Protein AF-A0A936GVD7-F1 (afdb_monomer_lite)

Sequence (291 aa):
MSNGNTQQIIITHEISTLWEMFKKQTSFEPRFLESINEIEEYINDFSQIDDTGEVFRYPLTAGGDKHLQHLNVVNLLSFKERYIELSSKLKTLDYYSSFLITEYEQRTFVGNLSRDVISKIATDLPNIESWKASDGNFTKIKEEIKQKYDLSSTTLSKVINLIKENFEFAPLIGKELIITDISINELKDFFELYEEFLIERHTNDSNNTIESKSTLIKEKVSQNAIYSLAQLYDIGYFRLYPEEYEKGLEMKKNEDVDVLIRYYLLGNGIVKEKILAGLKICRQTKLLESL

Foldseek 3Di:
DDPPDPPDDDDALFLVVVLVVVCVVCVLPCVCVVLNVVLVVLSVVCNVQCRNVCLVVDQADPVRHGGPPVPPDDDPVVVVVSVVVNVVSVVVVVVVVVVVVQQCVLVLAQDSRGVVNLLVLLLLQEAPVCCPPPPCVNVVSLVVSCVVPVDDPVSVVVSVVSQCVALVRVVSNVHHDADPLFDLQLLVQLVVLQVVLVVDCVVHPNVVSLVVSLVSNPVRHPPSRLLQLLLLLVCQVVVHALSCRVVSSVVSVPDDSSCSSCCQSNNDDCSNVSSLSSCVNSVVVVSNVSD

pLDDT: mean 91.11, std 9.79, range [34.25, 98.38]

Secondary structure (DSSP, 8-state):
--------------HHHHHHHHHHHHTT-GGGHHHHHHHHHHHHHHHHHHTTS-TTT-SB-TTSPBTTTT-----HHHHHHHHHHHHHHHHHHHHHHHHHHHHHHTT--BTTB-HHHHHHHHHHSPPGGGGG-TTSHHHHHHHHHHHHTT--HHHHHHHHHHHHH-TTTGGGGT-PPPP-SS-HHHHHHHHHHHHHHHHHTTTS-HHHHHHHHHHHHHHHS-HHHHHHHHHHHHHHHHT--TTHHHHHHHHHTTS-HHHIIIIIISSSTTHHHHHHHHHHHTT-HHHHHT-

Radius of gyration: 27.53 Å; chains: 1; bounding box: 76×60×75 Å

Structure (mmCIF, N/CA/C/O backbone):
data_AF-A0A936GVD7-F1
#
_entry.id   AF-A0A936GVD7-F1
#
loop_
_atom_site.group_PDB
_atom_site.id
_atom_site.type_symbol
_atom_site.label_atom_id
_atom_site.label_alt_id
_atom_site.label_comp_id
_atom_site.label_asym_id
_atom_site.label_entity_id
_atom_site.label_seq_id
_atom_site.pdbx_PDB_ins_code
_atom_site.Cartn_x
_atom_site.Cartn_y
_atom_site.Cartn_z
_atom_site.occupancy
_atom_site.B_iso_or_equiv
_atom_site.auth_seq_id
_atom_site.auth_comp_id
_atom_site.auth_asym_id
_atom_site.auth_atom_id
_atom_site.pdbx_PDB_model_num
ATOM 1 N N . MET A 1 1 ? 4.894 -38.089 -12.543 1.00 35.97 1 MET A N 1
ATOM 2 C CA . MET A 1 1 ? 4.352 -37.108 -13.506 1.00 35.97 1 MET A CA 1
ATOM 3 C C . MET A 1 1 ? 5.351 -35.970 -13.582 1.00 35.97 1 MET A C 1
ATOM 5 O O . MET A 1 1 ? 5.830 -35.541 -12.544 1.00 35.97 1 MET A O 1
ATOM 9 N N . SER A 1 2 ? 5.777 -35.636 -14.795 1.00 34.25 2 SER A N 1
ATOM 10 C CA . SER A 1 2 ? 6.907 -34.753 -15.103 1.00 34.25 2 SER A CA 1
ATOM 11 C C . SER A 1 2 ? 6.694 -33.327 -14.575 1.00 34.25 2 SER A C 1
ATOM 13 O O . SER A 1 2 ? 5.703 -32.694 -14.931 1.00 34.25 2 SER A O 1
ATOM 15 N N . ASN A 1 3 ? 7.630 -32.822 -13.763 1.00 40.22 3 ASN A N 1
ATOM 16 C CA . ASN A 1 3 ? 7.774 -31.394 -13.463 1.00 40.22 3 ASN A CA 1
ATOM 17 C C . ASN A 1 3 ? 8.309 -30.680 -14.716 1.00 40.22 3 ASN A C 1
ATOM 19 O O . ASN A 1 3 ? 9.509 -30.468 -14.865 1.00 40.22 3 ASN A O 1
ATOM 23 N N . GLY A 1 4 ? 7.416 -30.363 -15.651 1.00 41.62 4 GLY A N 1
ATOM 24 C CA . GLY A 1 4 ? 7.739 -29.717 -16.923 1.00 41.62 4 GLY A CA 1
ATOM 25 C C . GLY A 1 4 ? 7.715 -28.193 -16.859 1.00 41.62 4 GLY A C 1
ATOM 26 O O . GLY A 1 4 ? 6.946 -27.587 -17.593 1.00 41.62 4 GLY A O 1
ATOM 27 N N . ASN A 1 5 ? 8.516 -27.569 -15.992 1.00 43.84 5 ASN A N 1
ATOM 28 C CA . ASN A 1 5 ? 8.709 -26.114 -16.050 1.00 43.84 5 ASN A CA 1
ATOM 29 C C . ASN A 1 5 ? 10.106 -25.691 -15.577 1.00 43.84 5 ASN A C 1
ATOM 31 O O . ASN A 1 5 ? 10.271 -24.790 -14.760 1.00 43.84 5 ASN A O 1
ATOM 35 N N . THR A 1 6 ? 11.143 -26.351 -16.090 1.00 46.62 6 THR A N 1
ATOM 36 C CA . THR A 1 6 ? 12.497 -25.798 -16.012 1.00 46.62 6 THR A CA 1
ATOM 37 C C . THR A 1 6 ? 12.603 -24.744 -17.111 1.00 46.62 6 THR A C 1
ATOM 39 O O . THR A 1 6 ? 12.875 -25.081 -18.262 1.00 46.62 6 THR A O 1
ATOM 42 N N . GLN A 1 7 ? 12.316 -23.475 -16.797 1.00 61.00 7 GLN A N 1
ATOM 43 C CA . GLN A 1 7 ? 12.693 -22.384 -17.698 1.00 61.00 7 GLN A CA 1
ATOM 44 C C . GLN A 1 7 ? 14.203 -22.490 -17.929 1.00 61.00 7 GLN A C 1
ATOM 46 O O . GLN A 1 7 ? 14.990 -22.482 -16.982 1.00 61.00 7 GLN A O 1
ATOM 51 N N . GLN A 1 8 ? 14.598 -22.676 -19.185 1.00 67.81 8 GLN A N 1
ATOM 52 C CA . GLN A 1 8 ? 16.000 -22.718 -19.564 1.00 67.81 8 GLN A CA 1
ATOM 53 C C . GLN A 1 8 ? 16.618 -21.360 -19.212 1.00 67.81 8 GLN A C 1
ATOM 55 O O . GLN A 1 8 ? 16.113 -20.325 -19.644 1.00 67.81 8 GLN A O 1
ATOM 60 N N . ILE A 1 9 ? 17.667 -21.356 -18.388 1.00 70.12 9 ILE A N 1
ATOM 61 C CA . ILE A 1 9 ? 18.375 -20.124 -18.035 1.00 70.12 9 ILE A CA 1
ATOM 62 C C . ILE A 1 9 ? 19.096 -19.650 -19.297 1.00 70.12 9 ILE A C 1
ATOM 64 O O . ILE A 1 9 ? 20.035 -20.298 -19.760 1.00 70.12 9 ILE A O 1
ATOM 68 N N . ILE A 1 10 ? 18.625 -18.545 -19.868 1.00 74.88 10 ILE A N 1
ATOM 69 C CA . ILE A 1 10 ? 19.289 -17.869 -20.980 1.00 74.88 10 ILE A CA 1
ATOM 70 C C . ILE A 1 10 ? 20.373 -16.982 -20.367 1.00 74.88 10 ILE A C 1
ATOM 72 O O . ILE A 1 10 ? 20.067 -16.050 -19.629 1.00 74.88 10 ILE A O 1
ATOM 76 N N . ILE A 1 11 ? 21.637 -17.295 -20.648 1.00 78.81 11 ILE A N 1
ATOM 77 C CA . ILE A 1 11 ? 22.777 -16.446 -20.294 1.00 78.81 11 ILE A CA 1
ATOM 78 C C . ILE A 1 11 ? 23.119 -15.651 -21.549 1.00 78.81 11 ILE A C 1
ATOM 80 O O . ILE A 1 11 ? 23.643 -16.213 -22.506 1.00 78.81 11 ILE A O 1
ATOM 84 N N . THR A 1 12 ? 22.776 -14.367 -21.562 1.00 83.25 12 THR A N 1
ATOM 85 C CA . THR A 1 12 ? 23.047 -13.473 -22.690 1.00 83.25 12 THR A CA 1
ATOM 86 C C . THR A 1 12 ? 23.409 -12.077 -22.194 1.00 83.25 12 THR A C 1
ATOM 88 O O . THR A 1 12 ? 22.953 -11.650 -21.132 1.00 83.25 12 THR A O 1
ATOM 91 N N . HIS A 1 13 ? 24.237 -11.389 -22.974 1.00 82.12 13 HIS A N 1
ATOM 92 C CA . HIS A 1 13 ? 24.541 -9.966 -22.820 1.00 82.12 13 HIS A CA 1
ATOM 93 C C . HIS A 1 13 ? 23.867 -9.113 -23.903 1.00 82.12 13 HIS A C 1
ATOM 95 O O . HIS A 1 13 ? 24.035 -7.901 -23.894 1.00 82.12 13 HIS A O 1
ATOM 101 N N . GLU A 1 14 ? 23.109 -9.735 -24.810 1.00 90.75 14 GLU A N 1
ATOM 102 C CA . GLU A 1 14 ? 22.385 -9.049 -25.879 1.00 90.75 14 GLU A CA 1
ATOM 103 C C . GLU A 1 14 ? 21.226 -8.238 -25.299 1.00 90.75 14 GLU A C 1
ATOM 105 O O . GLU A 1 14 ? 20.268 -8.791 -24.745 1.00 90.75 14 GLU A O 1
ATOM 110 N N . ILE A 1 15 ? 21.315 -6.918 -25.428 1.00 91.50 15 ILE A N 1
ATOM 111 C CA . ILE A 1 15 ? 20.323 -5.968 -24.927 1.00 91.50 15 ILE A CA 1
ATOM 112 C C . ILE A 1 15 ? 18.966 -6.227 -25.589 1.00 91.50 15 ILE A C 1
ATOM 114 O O . ILE A 1 15 ? 17.947 -6.224 -24.897 1.00 91.50 15 ILE A O 1
ATOM 118 N N . SER A 1 16 ? 18.942 -6.510 -26.892 1.00 92.88 16 SER A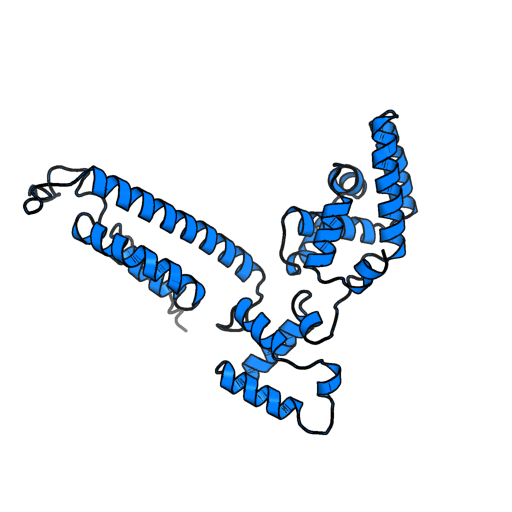 N 1
ATOM 119 C CA . SER A 1 16 ? 17.734 -6.851 -27.647 1.00 92.88 16 SER A CA 1
ATOM 120 C C . SER A 1 16 ? 17.022 -8.076 -27.057 1.00 92.88 16 SER A C 1
ATOM 122 O O . SER A 1 16 ? 15.826 -8.027 -26.754 1.00 92.88 16 SER A O 1
ATOM 124 N N . THR A 1 17 ? 17.768 -9.148 -26.781 1.00 93.50 17 THR A N 1
ATOM 125 C CA . THR A 1 17 ? 17.238 -10.369 -26.165 1.00 93.50 17 THR A CA 1
ATOM 126 C C . THR A 1 17 ? 16.726 -10.105 -24.745 1.00 93.50 17 THR A C 1
ATOM 128 O O . THR A 1 17 ? 15.626 -10.543 -24.396 1.00 93.50 17 THR A O 1
ATOM 131 N N . LEU A 1 18 ? 17.474 -9.354 -23.926 1.00 92.81 18 LEU A N 1
ATOM 132 C CA . LEU A 1 18 ? 17.043 -8.973 -22.575 1.00 92.81 18 LEU A CA 1
ATOM 133 C C . LEU A 1 18 ? 15.756 -8.134 -22.597 1.00 92.81 18 LEU A C 1
ATOM 135 O O . LEU A 1 18 ? 14.874 -8.333 -21.758 1.00 92.81 18 LEU A O 1
ATOM 139 N N . TRP A 1 19 ? 15.616 -7.235 -23.570 1.00 94.81 19 TRP A N 1
ATOM 140 C CA . TRP A 1 19 ? 14.435 -6.392 -23.733 1.00 94.81 19 TRP A CA 1
ATOM 141 C C . TRP A 1 19 ? 13.190 -7.188 -24.137 1.00 94.81 19 TRP A C 1
ATOM 143 O O . TRP A 1 19 ? 12.130 -7.026 -23.531 1.00 94.81 19 TRP A O 1
ATOM 153 N N . GLU A 1 20 ? 13.307 -8.115 -25.091 1.00 94.62 20 GLU A N 1
ATOM 154 C CA . GLU A 1 20 ? 12.198 -9.009 -25.455 1.00 94.62 20 GLU A CA 1
ATOM 155 C C . GLU A 1 20 ? 11.778 -9.911 -24.290 1.00 94.62 20 GLU A C 1
ATOM 157 O O . GLU A 1 20 ? 10.585 -10.128 -24.049 1.00 94.62 20 GLU A O 1
ATOM 162 N N . MET A 1 21 ? 12.750 -10.406 -23.516 1.00 93.69 21 MET A N 1
ATOM 163 C CA . MET A 1 21 ? 12.467 -11.143 -22.287 1.00 93.69 21 MET A CA 1
ATOM 164 C C . MET A 1 21 ? 11.690 -10.277 -21.296 1.00 93.69 21 MET A C 1
ATOM 166 O O . MET A 1 21 ? 10.673 -10.737 -20.776 1.00 93.69 21 MET A O 1
ATOM 170 N N . PHE A 1 22 ? 12.118 -9.033 -21.068 1.00 93.38 22 PHE A N 1
ATOM 171 C CA . PHE A 1 22 ? 11.415 -8.097 -20.196 1.00 93.38 22 PHE A CA 1
ATOM 172 C C . PHE A 1 22 ? 9.962 -7.891 -20.647 1.00 93.38 22 PHE A C 1
ATOM 174 O O . PHE A 1 22 ? 9.054 -8.170 -19.864 1.00 93.38 22 PHE A O 1
ATOM 181 N N . LYS A 1 23 ? 9.726 -7.514 -21.915 1.00 95.12 23 LYS A N 1
ATOM 182 C CA . LYS A 1 23 ? 8.374 -7.310 -22.476 1.00 95.12 23 LYS A CA 1
ATOM 183 C C . LYS A 1 23 ? 7.483 -8.540 -22.310 1.00 95.12 23 LYS A C 1
ATOM 185 O O . LYS A 1 23 ? 6.310 -8.435 -21.954 1.00 95.12 23 LYS A O 1
ATOM 190 N N . LYS A 1 24 ? 8.034 -9.733 -22.543 1.00 94.19 24 LYS A N 1
ATOM 191 C CA . LYS A 1 24 ? 7.295 -10.987 -22.375 1.00 94.19 24 LYS A CA 1
ATOM 192 C C . LYS A 1 24 ? 6.906 -11.224 -20.916 1.00 94.19 24 LYS A C 1
ATOM 194 O O . LYS A 1 24 ? 5.756 -11.576 -20.653 1.00 94.19 24 LYS A O 1
ATOM 199 N N . GLN A 1 25 ? 7.842 -11.046 -19.984 1.00 91.81 25 GLN A N 1
ATOM 200 C CA . GLN A 1 25 ? 7.598 -11.288 -18.559 1.00 91.81 25 GLN A CA 1
ATOM 201 C C . GLN A 1 25 ? 6.643 -10.261 -17.947 1.00 91.81 25 GLN A C 1
ATOM 203 O O . GLN A 1 25 ? 5.918 -10.609 -17.025 1.00 91.81 25 GLN A O 1
ATOM 208 N N . THR A 1 26 ? 6.588 -9.035 -18.470 1.00 93.06 26 THR A N 1
ATOM 209 C CA . THR A 1 26 ? 5.692 -7.974 -17.979 1.00 93.06 26 THR A CA 1
ATOM 210 C C . THR A 1 26 ? 4.362 -7.880 -18.725 1.00 93.06 26 THR A C 1
ATOM 212 O O . THR A 1 26 ? 3.496 -7.108 -18.329 1.00 93.06 26 THR A O 1
ATOM 215 N N . SER A 1 27 ? 4.139 -8.706 -19.753 1.00 91.44 27 SER A N 1
ATOM 216 C CA . SER A 1 27 ? 2.927 -8.676 -20.594 1.00 91.44 27 SER A CA 1
ATOM 217 C C . SER A 1 27 ? 1.598 -8.870 -19.848 1.00 91.44 27 SER A C 1
ATOM 219 O O . SER A 1 27 ? 0.548 -8.483 -20.357 1.00 91.44 27 SER A O 1
ATOM 221 N N . PHE A 1 28 ? 1.624 -9.457 -18.647 1.00 87.75 28 PHE A N 1
ATOM 222 C CA . PHE A 1 28 ? 0.438 -9.612 -17.801 1.00 87.75 28 PHE A CA 1
ATOM 223 C C . PHE A 1 28 ? 0.000 -8.304 -17.125 1.00 87.75 28 PHE A C 1
ATOM 225 O O . PHE A 1 28 ? -1.118 -8.234 -16.622 1.00 87.75 28 PHE A O 1
ATOM 232 N N . GLU A 1 29 ? 0.873 -7.295 -17.085 1.00 91.50 29 GLU A N 1
ATOM 233 C CA . GLU A 1 29 ? 0.677 -6.035 -16.378 1.00 91.50 29 GLU A CA 1
ATOM 234 C C . GLU A 1 29 ? 0.661 -4.869 -17.385 1.00 91.50 29 GLU A C 1
ATOM 236 O O . GLU A 1 29 ? 1.714 -4.355 -17.776 1.00 91.50 29 GLU A O 1
ATOM 241 N N . PRO A 1 30 ? -0.535 -4.423 -17.817 1.00 88.62 30 PRO A N 1
ATOM 242 C CA . PRO A 1 30 ? -0.679 -3.402 -18.853 1.00 88.62 30 PRO A CA 1
ATOM 243 C C . PRO A 1 30 ? -0.024 -2.066 -18.510 1.00 88.62 30 PRO A C 1
ATOM 245 O O . PRO A 1 30 ? 0.299 -1.298 -19.414 1.00 88.62 30 PRO A O 1
ATOM 248 N N . ARG A 1 31 ? 0.186 -1.772 -17.221 1.00 90.50 31 ARG A N 1
ATOM 249 C CA . ARG A 1 31 ? 0.782 -0.504 -16.793 1.00 90.50 31 ARG A CA 1
ATOM 250 C C . ARG A 1 31 ? 2.254 -0.350 -17.209 1.00 90.50 31 ARG A C 1
ATOM 252 O O . ARG A 1 31 ? 2.744 0.770 -17.250 1.00 90.50 31 ARG A O 1
ATOM 259 N N . PHE A 1 32 ? 2.946 -1.429 -17.591 1.00 93.75 32 PHE A N 1
ATOM 260 C CA . PHE A 1 32 ? 4.290 -1.334 -18.178 1.00 93.75 32 PHE A CA 1
ATOM 261 C C . PHE A 1 32 ? 4.306 -0.826 -19.624 1.00 93.75 32 PHE A C 1
ATOM 263 O O . PHE A 1 32 ? 5.358 -0.401 -20.101 1.00 93.75 32 PHE A O 1
ATOM 270 N N . LEU A 1 33 ? 3.173 -0.874 -20.334 1.00 92.81 33 LEU A N 1
ATOM 271 C CA . LEU A 1 33 ? 3.122 -0.634 -21.777 1.00 92.81 33 LEU A CA 1
ATOM 272 C C . LEU A 1 33 ? 3.614 0.766 -22.163 1.00 92.81 33 LEU A C 1
ATOM 274 O O . LEU A 1 33 ? 4.337 0.907 -23.143 1.00 92.81 33 LEU A O 1
ATOM 278 N N . GLU A 1 34 ? 3.250 1.787 -21.388 1.00 92.69 34 GLU A N 1
ATOM 279 C CA . GLU A 1 34 ? 3.680 3.166 -21.639 1.00 92.69 34 GLU A CA 1
ATOM 280 C C . GLU A 1 34 ? 5.207 3.289 -21.562 1.00 92.69 34 GLU A C 1
ATOM 282 O O . GLU A 1 34 ? 5.840 3.721 -22.524 1.00 92.69 34 GLU A O 1
ATOM 287 N N . SER A 1 35 ? 5.818 2.808 -20.475 1.00 94.75 35 SER A N 1
ATOM 288 C CA . SER A 1 35 ? 7.275 2.835 -20.317 1.00 94.75 35 SER A CA 1
ATOM 289 C C . SER A 1 35 ? 7.997 1.988 -21.364 1.00 94.75 35 SER A C 1
ATOM 291 O O . SER A 1 35 ? 9.048 2.394 -21.852 1.00 94.75 35 SER A O 1
ATOM 293 N N . ILE A 1 36 ? 7.441 0.829 -21.731 1.00 95.81 36 ILE A N 1
ATOM 294 C CA . ILE A 1 36 ? 7.988 -0.013 -22.801 1.00 95.81 36 ILE A CA 1
ATOM 295 C C . ILE A 1 36 ? 8.018 0.767 -24.117 1.00 95.81 36 ILE A C 1
ATOM 297 O O . ILE A 1 36 ? 9.078 0.865 -24.730 1.00 95.81 36 ILE A O 1
ATOM 301 N N . ASN A 1 37 ? 6.898 1.372 -24.513 1.00 95.00 37 ASN A N 1
ATOM 302 C CA . ASN A 1 37 ? 6.802 2.123 -25.765 1.00 95.00 37 ASN A CA 1
ATOM 303 C C . ASN A 1 37 ? 7.772 3.314 -25.801 1.00 95.00 37 ASN A C 1
ATOM 305 O O . ASN A 1 37 ? 8.358 3.599 -26.842 1.00 95.00 37 ASN A O 1
ATOM 309 N N . GLU A 1 38 ? 7.971 3.998 -24.672 1.00 94.94 38 GLU A N 1
ATOM 310 C CA . GLU A 1 38 ? 8.916 5.116 -24.586 1.00 94.94 38 GLU A CA 1
ATOM 311 C C . GLU A 1 38 ? 10.390 4.700 -24.668 1.00 94.94 38 GLU A C 1
ATOM 313 O O . GLU A 1 38 ? 11.228 5.501 -25.075 1.00 94.94 38 GLU A O 1
ATOM 318 N N . ILE A 1 39 ? 10.732 3.488 -24.228 1.00 96.50 39 ILE A N 1
ATOM 319 C CA . ILE A 1 39 ? 12.118 3.003 -24.151 1.00 96.50 39 ILE A CA 1
ATOM 320 C C . ILE A 1 39 ? 12.510 2.228 -25.414 1.00 96.50 39 ILE A C 1
ATOM 322 O O . ILE A 1 39 ? 13.682 2.213 -25.793 1.00 96.50 39 ILE A O 1
ATOM 326 N N . GLU A 1 40 ? 11.540 1.611 -26.088 1.00 95.81 40 GLU A N 1
ATOM 327 C CA . GLU A 1 40 ? 11.767 0.670 -27.184 1.00 95.81 40 GLU A CA 1
ATOM 328 C C . GLU A 1 40 ? 12.592 1.258 -28.336 1.00 95.81 40 GLU A C 1
ATOM 330 O O . GLU A 1 40 ? 13.512 0.598 -28.818 1.00 95.81 40 GLU A O 1
ATOM 335 N N . GLU A 1 41 ? 12.343 2.508 -28.737 1.00 95.00 41 GLU A N 1
ATOM 336 C CA . GLU A 1 41 ? 13.138 3.161 -29.788 1.00 95.00 41 GLU A CA 1
ATOM 337 C C . GLU A 1 41 ? 14.626 3.232 -29.417 1.00 95.00 41 GLU A C 1
ATOM 339 O O . GLU A 1 41 ? 15.485 2.922 -30.239 1.00 95.00 41 GLU A O 1
ATOM 344 N N . TYR A 1 42 ? 14.943 3.598 -28.174 1.00 93.69 42 TYR A N 1
ATOM 345 C CA . TYR A 1 42 ? 16.322 3.743 -27.708 1.00 93.69 42 TYR A CA 1
ATOM 346 C C . TYR A 1 42 ? 17.045 2.401 -27.656 1.00 93.69 42 TYR A C 1
ATOM 348 O O . TYR A 1 42 ? 18.212 2.316 -28.030 1.00 93.69 42 TYR A O 1
ATOM 356 N N . ILE A 1 43 ? 16.354 1.355 -27.198 1.00 93.88 43 ILE A N 1
ATOM 357 C CA . ILE A 1 43 ? 16.908 0.002 -27.151 1.00 93.88 43 ILE A CA 1
ATOM 358 C C . ILE A 1 43 ? 17.180 -0.514 -28.564 1.00 93.88 43 ILE A C 1
ATOM 360 O O . ILE A 1 43 ? 18.255 -1.056 -28.825 1.00 93.88 43 ILE A O 1
ATOM 364 N N . ASN A 1 44 ? 16.245 -0.304 -29.490 1.00 92.62 44 ASN A N 1
ATOM 365 C CA . ASN A 1 44 ? 16.406 -0.709 -30.883 1.00 92.62 44 ASN A CA 1
ATOM 366 C C . ASN A 1 44 ? 17.544 0.055 -31.577 1.00 92.62 44 ASN A C 1
ATOM 368 O O . ASN A 1 44 ? 18.315 -0.543 -32.319 1.00 92.62 44 ASN A O 1
ATOM 372 N N . ASP A 1 45 ? 17.675 1.356 -31.321 1.00 89.25 45 ASP A N 1
ATOM 373 C CA . ASP A 1 45 ? 18.758 2.192 -31.854 1.00 89.25 45 ASP A CA 1
ATOM 374 C C . ASP A 1 45 ? 20.129 1.748 -31.308 1.00 89.25 45 ASP A C 1
ATOM 376 O O . ASP A 1 45 ? 21.081 1.550 -32.061 1.00 89.25 45 ASP A O 1
ATOM 380 N N . PHE A 1 46 ? 20.225 1.495 -29.998 1.00 87.19 46 PHE A N 1
ATOM 381 C CA . PHE A 1 46 ? 21.478 1.078 -29.365 1.00 87.19 46 PHE A CA 1
ATOM 382 C C . PHE A 1 46 ? 21.905 -0.341 -29.774 1.00 87.19 46 PHE A C 1
ATOM 384 O O . PHE A 1 46 ? 23.068 -0.556 -30.118 1.00 87.19 46 PHE A O 1
ATOM 391 N N . SER A 1 47 ? 20.973 -1.300 -29.791 1.00 89.94 47 SER A N 1
ATOM 392 C CA . SER A 1 47 ? 21.252 -2.703 -30.146 1.00 89.94 47 SER A CA 1
ATOM 393 C C . SER A 1 47 ? 21.700 -2.888 -31.597 1.00 89.94 47 SER A C 1
ATOM 395 O O . SER A 1 47 ? 22.476 -3.793 -31.890 1.00 89.94 47 SER A O 1
ATOM 397 N N . GLN A 1 48 ? 21.304 -1.998 -32.513 1.00 87.50 48 GLN A N 1
ATOM 398 C CA . GLN A 1 48 ? 21.815 -2.012 -33.890 1.00 87.50 48 GLN A CA 1
ATOM 399 C C . GLN A 1 48 ? 23.318 -1.724 -33.982 1.00 87.50 48 GLN A C 1
ATOM 401 O O . GLN A 1 48 ? 23.958 -2.124 -34.956 1.00 87.50 48 GLN A O 1
ATOM 406 N N . ILE A 1 49 ? 23.878 -1.014 -32.999 1.00 84.50 49 ILE A N 1
ATOM 407 C CA . ILE A 1 49 ? 25.281 -0.594 -32.995 1.00 84.50 49 ILE A CA 1
ATOM 408 C C . ILE A 1 49 ? 26.110 -1.468 -32.053 1.00 84.50 49 ILE A C 1
ATOM 410 O O . ILE A 1 49 ? 27.201 -1.893 -32.432 1.00 84.50 49 ILE A O 1
ATOM 414 N N . ASP A 1 50 ? 25.615 -1.714 -30.840 1.00 85.62 50 ASP A N 1
ATOM 415 C CA . ASP A 1 50 ? 26.345 -2.410 -29.780 1.00 85.62 50 ASP A CA 1
ATOM 416 C C . ASP A 1 50 ? 25.410 -3.241 -28.889 1.00 85.62 50 ASP A C 1
ATOM 418 O O . ASP A 1 50 ? 25.199 -2.932 -27.716 1.00 85.62 50 ASP A O 1
ATOM 422 N N . ASP A 1 51 ? 24.835 -4.308 -29.446 1.00 87.94 51 ASP A N 1
ATOM 423 C CA . ASP A 1 51 ? 23.895 -5.156 -28.703 1.00 87.94 51 ASP A CA 1
ATOM 424 C C . ASP A 1 51 ? 24.521 -5.845 -27.483 1.00 87.94 51 ASP A C 1
ATOM 426 O O . ASP A 1 51 ? 23.828 -6.119 -26.512 1.00 87.94 51 ASP A O 1
ATOM 430 N N . THR A 1 52 ? 25.829 -6.116 -27.504 1.00 86.94 52 THR A N 1
ATOM 431 C CA . THR A 1 52 ? 26.536 -6.806 -26.412 1.00 86.94 52 THR A CA 1
ATOM 432 C C . THR A 1 52 ? 27.218 -5.854 -25.425 1.00 86.94 52 THR A C 1
ATOM 434 O O . THR A 1 52 ? 27.700 -6.296 -24.381 1.00 86.94 52 THR A O 1
ATOM 437 N N . GLY A 1 53 ? 27.281 -4.553 -25.734 1.00 81.75 53 GLY A N 1
ATOM 438 C CA . GLY A 1 53 ? 28.038 -3.559 -24.966 1.00 81.75 53 GLY A CA 1
ATOM 439 C C . GLY A 1 53 ? 29.565 -3.680 -25.106 1.00 81.75 53 GLY A C 1
ATOM 440 O O . GLY A 1 53 ? 30.309 -3.168 -24.262 1.00 81.75 53 GLY A O 1
ATOM 441 N N . GLU A 1 54 ? 30.050 -4.391 -26.126 1.00 81.81 54 GLU A N 1
ATOM 442 C CA . GLU A 1 54 ? 31.474 -4.640 -26.372 1.00 81.81 54 GLU A CA 1
ATOM 443 C C . GLU A 1 54 ? 32.048 -3.811 -27.532 1.00 81.81 54 GLU A C 1
ATOM 445 O O . GLU A 1 54 ? 33.254 -3.539 -27.544 1.00 81.81 54 GLU A O 1
ATOM 450 N N . VAL A 1 55 ? 31.210 -3.369 -28.477 1.00 82.44 55 VAL A N 1
ATOM 451 C CA . VAL A 1 55 ? 31.623 -2.729 -29.741 1.00 82.44 55 VAL A CA 1
ATOM 452 C C . VAL A 1 55 ? 32.375 -1.422 -29.499 1.00 82.44 55 VAL A C 1
ATOM 454 O O . VAL A 1 55 ? 33.345 -1.133 -30.199 1.00 82.44 55 VAL A O 1
ATOM 457 N N . PHE A 1 56 ? 31.984 -0.636 -28.492 1.00 78.06 56 PHE A N 1
ATOM 458 C CA . PHE A 1 56 ? 32.705 0.594 -28.137 1.00 78.06 56 PHE A CA 1
ATOM 459 C C . PHE A 1 56 ? 33.900 0.373 -27.199 1.00 78.06 56 PHE A C 1
ATOM 461 O O . PHE A 1 56 ? 34.717 1.280 -27.020 1.00 78.06 56 PHE A O 1
ATOM 468 N N . ARG A 1 57 ? 34.022 -0.808 -26.580 1.00 80.94 57 ARG A N 1
ATOM 469 C CA . ARG A 1 57 ? 35.087 -1.109 -25.611 1.00 80.94 57 ARG A CA 1
ATOM 470 C C . ARG A 1 57 ? 36.350 -1.637 -26.285 1.00 80.94 57 ARG A C 1
ATOM 472 O O . ARG A 1 57 ? 37.450 -1.340 -25.815 1.00 80.94 57 ARG A O 1
ATOM 479 N N . TYR A 1 58 ? 36.206 -2.400 -27.366 1.00 83.12 58 TYR A N 1
ATOM 480 C CA . TYR A 1 58 ? 37.324 -3.032 -28.060 1.00 83.12 58 TYR A CA 1
ATOM 481 C C . TYR A 1 58 ? 37.430 -2.547 -29.511 1.00 83.12 58 TYR A C 1
ATOM 483 O O . TYR A 1 58 ? 36.420 -2.366 -30.180 1.00 83.12 58 TYR A O 1
ATOM 491 N N . PRO A 1 59 ? 38.648 -2.331 -30.043 1.00 79.19 59 PRO A N 1
ATOM 492 C CA . PRO A 1 59 ? 38.819 -1.876 -31.424 1.00 79.19 59 PRO A CA 1
ATOM 493 C C . PRO A 1 59 ? 38.566 -2.983 -32.459 1.00 79.19 59 PRO A C 1
ATOM 495 O O . PRO A 1 59 ? 38.277 -2.686 -33.621 1.00 79.19 59 PRO A O 1
ATOM 498 N N . LEU A 1 60 ? 38.704 -4.248 -32.051 1.00 83.62 60 LEU A N 1
ATOM 499 C CA . LEU A 1 60 ? 38.555 -5.435 -32.886 1.00 83.62 60 LEU A CA 1
ATOM 500 C C . LEU A 1 60 ? 37.594 -6.423 -32.218 1.00 83.62 60 LEU A C 1
ATOM 502 O O . LEU A 1 60 ? 37.606 -6.557 -30.995 1.00 83.62 60 LEU A O 1
ATOM 506 N N . THR A 1 61 ? 36.840 -7.146 -33.039 1.00 81.44 61 THR A N 1
ATOM 507 C CA . THR A 1 61 ? 36.037 -8.303 -32.636 1.00 81.44 61 THR A CA 1
ATOM 508 C C . THR A 1 61 ? 36.941 -9.450 -32.175 1.00 81.44 61 THR A C 1
ATOM 510 O O . THR A 1 61 ? 38.140 -9.475 -32.470 1.00 81.44 61 THR A O 1
ATOM 513 N N . ALA A 1 62 ? 36.363 -10.475 -31.539 1.00 77.94 62 ALA A N 1
ATOM 514 C CA . ALA A 1 62 ? 37.079 -11.714 -31.216 1.00 77.94 62 ALA A CA 1
ATOM 515 C C . ALA A 1 62 ? 37.697 -12.407 -32.454 1.00 77.94 62 ALA A C 1
ATOM 517 O O . ALA A 1 62 ? 38.690 -13.120 -32.328 1.00 77.94 62 ALA A O 1
ATOM 518 N N . GLY A 1 63 ? 37.133 -12.177 -33.648 1.00 80.19 63 GLY A N 1
ATOM 519 C CA . GLY A 1 63 ? 37.648 -12.671 -34.929 1.00 80.19 63 GLY A CA 1
ATOM 520 C C . GLY A 1 63 ? 38.753 -11.811 -35.555 1.00 80.19 63 GLY A C 1
ATOM 521 O O . GLY A 1 63 ? 39.326 -12.210 -36.564 1.00 80.19 63 GLY A O 1
ATOM 522 N N . GLY A 1 64 ? 39.077 -10.653 -34.967 1.00 81.81 64 GLY A N 1
ATOM 523 C CA . GLY A 1 64 ? 40.111 -9.734 -35.455 1.00 81.81 64 GLY A CA 1
ATOM 524 C C . GLY A 1 64 ? 39.621 -8.661 -36.433 1.00 81.81 64 GLY A C 1
ATOM 525 O O . GLY A 1 64 ? 40.412 -7.808 -36.836 1.00 81.81 64 GLY A O 1
ATOM 526 N N . ASP A 1 65 ? 38.334 -8.652 -36.785 1.00 83.50 65 ASP A N 1
ATOM 527 C CA . ASP A 1 65 ? 37.739 -7.611 -37.627 1.00 83.50 65 ASP A CA 1
ATOM 528 C C . ASP A 1 65 ? 37.538 -6.312 -36.848 1.00 83.50 65 ASP A C 1
ATOM 530 O O . ASP A 1 65 ? 37.138 -6.341 -35.686 1.00 83.50 65 ASP A O 1
ATOM 534 N N . LYS A 1 66 ? 37.759 -5.157 -37.486 1.00 82.44 66 LYS A N 1
ATOM 535 C CA . LYS A 1 66 ? 37.475 -3.853 -36.864 1.00 82.44 66 LYS A CA 1
ATOM 536 C C . LYS A 1 66 ? 35.986 -3.702 -36.569 1.00 82.44 66 LYS A C 1
ATOM 538 O O . LYS A 1 66 ? 35.165 -4.017 -37.427 1.00 82.44 66 LYS A O 1
ATOM 543 N N . HIS A 1 67 ? 35.662 -3.147 -35.407 1.00 82.06 67 HIS A N 1
ATOM 544 C CA . HIS A 1 67 ? 34.310 -2.684 -35.096 1.00 82.06 67 HIS A CA 1
ATOM 545 C C . HIS A 1 67 ? 33.952 -1.406 -35.885 1.00 82.06 67 HIS A C 1
ATOM 547 O O . HIS A 1 67 ? 34.838 -0.696 -36.365 1.00 82.06 67 HIS A O 1
ATOM 553 N N . LEU A 1 68 ? 32.648 -1.119 -36.027 1.00 81.56 68 LEU A N 1
ATOM 554 C CA . LEU A 1 68 ? 32.100 0.129 -36.596 1.00 81.56 68 LEU A CA 1
ATOM 555 C C . LEU A 1 68 ? 32.557 0.478 -38.030 1.00 81.56 68 LEU A C 1
ATOM 557 O O . LEU A 1 68 ? 32.558 1.646 -38.410 1.00 81.56 68 LEU A O 1
ATOM 561 N N . GLN A 1 69 ? 32.899 -0.508 -38.870 1.00 79.81 69 GLN A N 1
ATOM 562 C CA . GLN A 1 69 ? 33.417 -0.262 -40.234 1.00 79.81 69 GLN A CA 1
ATOM 563 C C . GLN A 1 69 ? 32.473 0.556 -41.132 1.00 79.81 69 GLN A C 1
ATOM 565 O O . GLN A 1 69 ? 32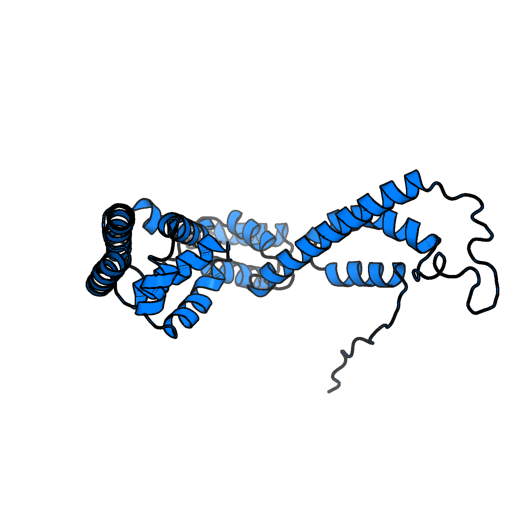.922 1.189 -42.085 1.00 79.81 69 GLN A O 1
ATOM 570 N N . HIS A 1 70 ? 31.173 0.537 -40.835 1.00 78.56 70 HIS A N 1
ATOM 571 C CA . HIS A 1 70 ? 30.140 1.250 -41.586 1.00 78.56 70 HIS A CA 1
ATOM 572 C C . HIS A 1 70 ? 29.669 2.541 -40.898 1.00 78.56 70 HIS A C 1
ATOM 574 O O . HIS A 1 70 ? 28.858 3.273 -41.465 1.00 78.56 70 HIS A O 1
ATOM 580 N N . LEU A 1 71 ? 30.183 2.845 -39.701 1.00 76.69 71 LEU A N 1
ATOM 581 C CA . LEU A 1 71 ? 29.766 3.978 -38.879 1.00 76.69 71 LEU A CA 1
ATOM 582 C C . LEU A 1 71 ? 30.910 5.001 -38.807 1.00 76.69 71 LEU A C 1
ATOM 584 O O . LEU A 1 71 ? 31.750 4.986 -37.913 1.00 76.69 71 LEU A O 1
ATOM 588 N N . ASN A 1 72 ? 30.965 5.877 -39.812 1.00 72.31 72 ASN A N 1
ATOM 589 C CA . ASN A 1 72 ? 32.119 6.758 -40.039 1.00 72.31 72 ASN A CA 1
ATOM 590 C C . ASN A 1 72 ? 32.197 7.960 -39.082 1.00 72.31 72 ASN A C 1
ATOM 592 O O . ASN A 1 72 ? 33.270 8.536 -38.912 1.00 72.31 72 ASN A O 1
ATOM 596 N N . VAL A 1 73 ? 31.070 8.382 -38.500 1.00 80.56 73 VAL A N 1
ATOM 597 C CA . VAL A 1 73 ? 30.980 9.556 -37.620 1.00 80.56 73 VAL A CA 1
ATOM 598 C C . VAL A 1 73 ? 29.949 9.288 -36.529 1.00 80.56 73 VAL A C 1
ATOM 600 O O . VAL A 1 73 ? 28.829 8.882 -36.826 1.00 80.56 73 VAL A O 1
ATOM 603 N N . VAL A 1 74 ? 30.309 9.577 -35.278 1.00 78.81 74 VAL A N 1
ATOM 604 C CA . VAL A 1 74 ? 29.387 9.584 -34.135 1.00 78.81 74 VAL A CA 1
ATOM 605 C C . VAL A 1 74 ? 29.251 11.016 -33.635 1.00 78.81 74 VAL A C 1
ATOM 607 O O . VAL A 1 74 ? 30.244 11.655 -33.283 1.00 78.81 74 VAL A O 1
ATOM 610 N N . ASN A 1 75 ? 28.022 11.530 -33.575 1.00 87.31 75 ASN A N 1
ATOM 611 C CA . ASN A 1 75 ? 27.761 12.803 -32.913 1.00 87.31 75 ASN A CA 1
ATOM 612 C C . ASN A 1 75 ? 27.718 12.585 -31.394 1.00 87.31 75 ASN A C 1
ATOM 614 O O . ASN A 1 75 ? 26.716 12.125 -30.850 1.00 87.31 75 ASN A O 1
ATOM 618 N N . LEU A 1 76 ? 28.809 12.938 -30.713 1.00 87.25 76 LEU A N 1
ATOM 619 C CA . LEU A 1 76 ? 28.942 12.754 -29.266 1.00 87.25 76 LEU A CA 1
ATOM 620 C C . LEU A 1 76 ? 27.922 13.561 -28.450 1.00 87.25 76 LEU A C 1
ATOM 622 O O . LEU A 1 76 ? 27.550 13.122 -27.364 1.00 87.25 76 LEU A O 1
ATOM 626 N N . LEU A 1 77 ? 27.464 14.715 -28.951 1.00 92.00 77 LEU A N 1
ATOM 627 C CA . LEU A 1 77 ? 26.437 15.504 -28.269 1.00 92.00 77 LEU A CA 1
ATOM 628 C C . LEU A 1 77 ? 25.089 14.781 -28.326 1.00 92.00 77 LEU A C 1
ATOM 630 O O . LEU A 1 77 ? 24.502 14.524 -27.279 1.00 92.00 77 LEU A O 1
ATOM 634 N N . SER A 1 78 ? 24.660 14.367 -29.522 1.00 89.25 78 SER A N 1
ATOM 635 C CA . SER A 1 78 ? 23.410 13.616 -29.698 1.00 89.25 78 SER A CA 1
ATOM 636 C C . SER A 1 78 ? 23.430 12.282 -28.951 1.00 89.25 78 SER A C 1
ATOM 638 O O . SER A 1 78 ? 22.442 11.922 -28.316 1.00 89.25 78 SER A O 1
ATOM 640 N N . PHE A 1 79 ? 24.564 11.572 -28.971 1.00 86.94 79 PHE A N 1
ATOM 641 C CA . PHE A 1 79 ? 24.737 10.343 -28.197 1.00 86.94 79 PHE A CA 1
ATOM 642 C C . PHE A 1 79 ? 24.565 10.601 -26.698 1.00 86.94 79 PHE A C 1
ATOM 644 O O . PHE A 1 79 ? 23.791 9.913 -26.039 1.00 86.94 79 PHE A O 1
ATOM 651 N N . LYS A 1 80 ? 25.249 11.619 -26.158 1.00 90.81 80 LYS A N 1
ATOM 652 C CA . LYS A 1 80 ? 25.147 11.981 -24.740 1.00 90.81 80 LYS A CA 1
ATOM 653 C C . LYS A 1 80 ? 23.707 12.313 -24.347 1.00 90.81 80 LYS A C 1
ATOM 655 O O . LYS A 1 80 ? 23.250 11.844 -23.310 1.00 90.81 80 LYS A O 1
ATOM 660 N N . GLU A 1 81 ? 23.016 13.127 -25.139 1.00 93.69 81 GLU A N 1
ATOM 661 C CA . GLU A 1 81 ? 21.636 13.539 -24.863 1.00 93.69 81 GLU A CA 1
ATOM 662 C C . GLU A 1 81 ? 20.686 12.335 -24.845 1.00 93.69 81 GLU A C 1
ATOM 664 O O . GLU A 1 81 ? 20.008 12.120 -23.839 1.00 93.69 81 GLU A O 1
ATOM 669 N N . ARG A 1 82 ? 20.718 11.487 -25.886 1.00 92.06 82 ARG A N 1
ATOM 670 C CA . ARG A 1 82 ? 19.890 10.268 -25.951 1.00 92.06 82 ARG A CA 1
ATOM 671 C C . ARG A 1 82 ? 20.229 9.274 -24.840 1.00 92.06 82 ARG A C 1
ATOM 673 O O . ARG A 1 82 ? 19.327 8.682 -24.257 1.00 92.06 82 ARG A O 1
ATOM 680 N N . TYR A 1 83 ? 21.507 9.115 -24.498 1.00 89.94 83 TYR A N 1
ATOM 681 C CA . TYR A 1 83 ? 21.933 8.224 -23.417 1.00 89.94 83 TYR A CA 1
ATOM 682 C C . TYR A 1 83 ? 21.429 8.686 -22.043 1.00 89.94 83 TYR A C 1
ATOM 684 O O . TYR A 1 83 ? 20.981 7.866 -21.238 1.00 89.94 83 TYR A O 1
ATOM 692 N N . ILE A 1 84 ? 21.487 9.993 -21.757 1.00 94.62 84 ILE A N 1
ATOM 693 C CA . ILE A 1 84 ? 20.947 10.561 -20.512 1.00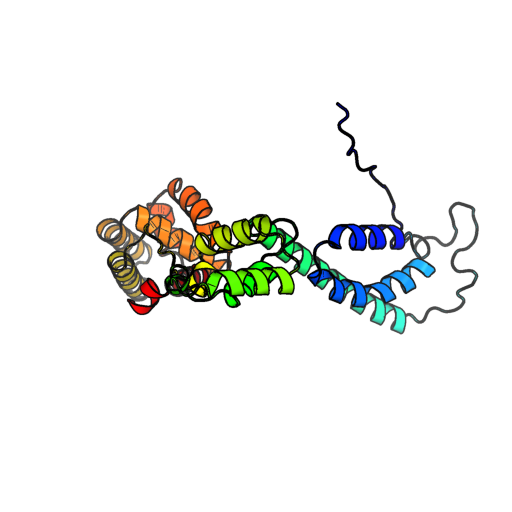 94.62 84 ILE A CA 1
ATOM 694 C C . ILE A 1 84 ? 19.436 10.332 -20.440 1.00 94.62 84 ILE A C 1
ATOM 696 O O . ILE A 1 84 ? 18.928 9.947 -19.385 1.00 94.62 84 ILE A O 1
ATOM 700 N N . GLU A 1 85 ? 18.728 10.531 -21.551 1.00 96.00 85 GLU A N 1
ATOM 701 C CA . GLU A 1 85 ? 17.288 10.303 -21.616 1.00 96.00 85 GLU A CA 1
ATOM 702 C C . GLU A 1 85 ? 16.928 8.832 -21.376 1.00 96.00 85 GLU A C 1
ATOM 704 O O . GLU A 1 85 ? 16.138 8.542 -20.475 1.00 96.00 85 GLU A O 1
ATOM 709 N N . LEU A 1 86 ? 17.573 7.901 -22.089 1.00 94.88 86 LEU A N 1
ATOM 710 C CA . LEU A 1 86 ? 17.404 6.462 -21.878 1.00 94.88 86 LEU A CA 1
ATOM 711 C C . LEU A 1 86 ? 17.681 6.075 -20.419 1.00 94.88 86 LEU A C 1
ATOM 713 O O . LEU A 1 86 ? 16.875 5.388 -19.795 1.00 94.88 86 LEU A O 1
ATOM 717 N N . SER A 1 87 ? 18.789 6.555 -19.849 1.00 94.81 87 SER A N 1
ATOM 718 C CA . SER A 1 87 ? 19.159 6.272 -18.455 1.00 94.81 87 SER A CA 1
ATOM 719 C C . SER A 1 87 ? 18.088 6.755 -17.470 1.00 94.81 87 SER A C 1
ATOM 721 O O . SER A 1 87 ? 17.771 6.065 -16.503 1.00 94.81 87 SER A O 1
ATOM 723 N N . SER A 1 88 ? 17.506 7.933 -17.715 1.00 96.56 88 SER A N 1
ATOM 724 C CA . SER A 1 88 ? 16.416 8.484 -16.903 1.00 96.56 88 SER A CA 1
ATOM 725 C C . SER A 1 88 ? 15.132 7.650 -17.012 1.00 96.56 88 SER A C 1
ATOM 727 O O . SER A 1 88 ? 14.495 7.347 -15.997 1.00 96.56 88 SER A O 1
ATOM 729 N N . LYS A 1 89 ? 14.776 7.220 -18.231 1.00 96.31 89 LYS A N 1
ATOM 730 C CA . LYS A 1 89 ? 13.604 6.369 -18.484 1.00 96.31 89 LYS A CA 1
ATOM 731 C C . LYS A 1 89 ? 13.757 4.987 -17.842 1.00 96.31 89 LYS A C 1
ATOM 733 O O . LYS A 1 89 ? 12.855 4.550 -17.135 1.00 96.31 89 LYS A O 1
ATOM 738 N N . LEU A 1 90 ? 14.919 4.345 -17.981 1.00 95.44 90 LEU A N 1
ATOM 739 C CA . LEU A 1 90 ? 15.217 3.058 -17.335 1.00 95.44 90 LEU A CA 1
ATOM 740 C C . LEU A 1 90 ? 15.194 3.157 -15.808 1.00 95.44 90 LEU A C 1
ATOM 742 O O . LEU A 1 90 ? 14.657 2.279 -15.142 1.00 95.44 90 LEU A O 1
ATOM 746 N N . LYS A 1 91 ? 15.719 4.247 -15.238 1.00 96.06 91 LYS A N 1
ATOM 747 C CA . LYS A 1 91 ? 15.654 4.481 -13.790 1.00 96.06 91 LYS A CA 1
ATOM 748 C C . LYS A 1 91 ? 14.212 4.641 -13.303 1.00 96.06 91 LYS A C 1
ATOM 750 O O . LYS A 1 91 ? 13.851 4.128 -12.250 1.00 96.06 91 LYS A O 1
ATOM 755 N N . THR A 1 92 ? 13.381 5.337 -14.076 1.00 95.06 92 THR A N 1
ATOM 756 C CA . THR A 1 92 ? 11.944 5.453 -13.794 1.00 95.06 92 THR A CA 1
ATOM 757 C C . THR A 1 92 ? 11.258 4.086 -13.858 1.00 95.06 92 THR A C 1
ATOM 759 O O . THR A 1 92 ? 10.505 3.747 -12.947 1.00 95.06 92 THR A O 1
ATOM 762 N N . LEU A 1 93 ? 11.567 3.277 -14.876 1.00 95.69 93 LEU A N 1
ATOM 763 C CA . LEU A 1 93 ? 11.059 1.912 -15.020 1.00 95.69 93 LEU A CA 1
ATOM 764 C C . LEU A 1 93 ? 11.460 1.011 -13.841 1.00 95.69 93 LEU A C 1
ATOM 766 O O . LEU A 1 93 ? 10.638 0.229 -13.370 1.00 95.69 93 LEU A O 1
ATOM 770 N N . ASP A 1 94 ? 12.689 1.129 -13.339 1.00 95.00 94 ASP A N 1
ATOM 771 C CA . ASP A 1 94 ? 13.185 0.371 -12.182 1.00 95.00 94 ASP A CA 1
ATOM 772 C C . ASP A 1 94 ? 12.437 0.733 -10.886 1.00 95.00 94 ASP A C 1
ATOM 774 O O . ASP A 1 94 ? 11.929 -0.144 -10.179 1.00 95.00 94 ASP A O 1
ATOM 778 N N . TYR A 1 95 ? 12.258 2.033 -10.616 1.00 94.00 95 TYR A N 1
ATOM 779 C CA . TYR A 1 95 ? 11.436 2.485 -9.489 1.00 94.00 95 TYR A CA 1
ATOM 780 C C . TYR A 1 95 ? 9.990 2.010 -9.607 1.00 94.00 95 TYR A C 1
ATOM 782 O O . TYR A 1 95 ? 9.400 1.563 -8.622 1.00 94.00 95 TYR A O 1
ATOM 790 N N . TYR A 1 96 ? 9.426 2.084 -10.810 1.00 93.25 96 TYR A N 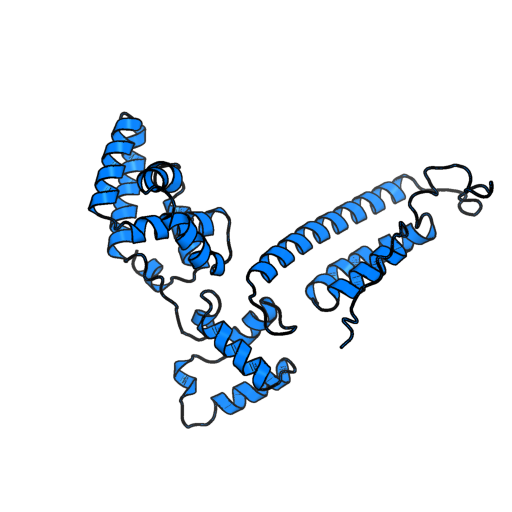1
ATOM 791 C CA . TYR A 1 96 ? 8.069 1.635 -11.067 1.00 93.25 96 TYR A CA 1
ATOM 792 C C . TYR A 1 96 ? 7.916 0.121 -10.875 1.00 93.25 96 TYR A C 1
ATOM 794 O O . TYR A 1 96 ? 6.972 -0.333 -10.231 1.00 93.25 96 TYR A O 1
ATOM 802 N N . SER A 1 97 ? 8.891 -0.657 -11.346 1.00 94.56 97 SER A N 1
ATOM 803 C CA . SER A 1 97 ? 8.944 -2.107 -11.145 1.00 94.56 97 SER A CA 1
ATOM 804 C C . SER A 1 97 ? 9.009 -2.452 -9.660 1.00 94.56 97 SER A C 1
ATOM 806 O O . SER A 1 97 ? 8.258 -3.305 -9.199 1.00 94.56 97 SER A O 1
ATOM 808 N N . SER A 1 98 ? 9.845 -1.745 -8.895 1.00 94.25 98 SER A N 1
ATOM 809 C CA . SER A 1 98 ? 9.952 -1.917 -7.442 1.00 94.25 98 SER A CA 1
ATOM 810 C C . SER A 1 98 ? 8.630 -1.614 -6.732 1.00 94.25 98 SER A C 1
ATOM 812 O O . SER A 1 98 ? 8.196 -2.386 -5.881 1.00 94.25 98 SER A O 1
ATOM 814 N N . PHE A 1 99 ? 7.948 -0.532 -7.123 1.00 93.81 99 PHE A N 1
ATOM 815 C CA . PHE A 1 99 ? 6.621 -0.196 -6.605 1.00 93.81 99 PHE A CA 1
ATOM 816 C C . PHE A 1 99 ? 5.595 -1.303 -6.889 1.00 93.81 99 PHE A C 1
ATOM 818 O O . PHE A 1 99 ? 4.855 -1.701 -5.988 1.00 93.81 99 PHE A O 1
ATOM 825 N N . LEU A 1 100 ? 5.568 -1.828 -8.118 1.00 94.19 100 LEU A N 1
ATOM 826 C CA . LEU A 1 100 ? 4.670 -2.920 -8.487 1.00 94.19 100 LEU A CA 1
ATOM 827 C C . LEU A 1 100 ? 4.996 -4.206 -7.727 1.00 94.19 100 LEU A C 1
ATOM 829 O O . LEU A 1 100 ? 4.076 -4.876 -7.272 1.00 94.19 100 LEU A O 1
ATOM 833 N N . ILE A 1 101 ? 6.274 -4.534 -7.524 1.00 94.31 101 ILE A N 1
ATOM 834 C CA . ILE A 1 101 ? 6.670 -5.675 -6.688 1.00 94.31 101 ILE A CA 1
ATOM 835 C C . ILE A 1 101 ? 6.064 -5.527 -5.288 1.00 94.31 101 ILE A C 1
ATOM 837 O O . ILE A 1 101 ? 5.358 -6.431 -4.845 1.00 94.31 101 ILE A O 1
ATOM 841 N N . THR A 1 102 ? 6.238 -4.372 -4.639 1.00 94.31 102 THR A N 1
ATOM 842 C CA . THR A 1 102 ? 5.654 -4.120 -3.313 1.00 94.31 102 THR A CA 1
ATOM 843 C C . THR A 1 102 ? 4.123 -4.197 -3.321 1.00 94.31 102 THR A C 1
ATOM 845 O O . THR A 1 102 ? 3.546 -4.713 -2.368 1.00 94.31 102 THR A O 1
ATOM 848 N N . GLU A 1 103 ? 3.448 -3.731 -4.381 1.00 95.44 103 GLU A N 1
ATOM 849 C CA . GLU A 1 103 ? 1.988 -3.863 -4.549 1.00 95.44 103 GLU A CA 1
ATOM 850 C C . GLU A 1 103 ? 1.555 -5.339 -4.642 1.00 95.44 103 GLU A C 1
ATOM 852 O O . GLU A 1 103 ? 0.640 -5.771 -3.936 1.00 95.44 103 GLU A O 1
ATOM 857 N N . TYR A 1 104 ? 2.214 -6.134 -5.489 1.00 94.88 104 TYR A N 1
ATOM 858 C CA . TYR A 1 104 ? 1.879 -7.546 -5.700 1.00 94.88 104 TYR A CA 1
ATOM 859 C C . TYR A 1 104 ? 2.227 -8.427 -4.489 1.00 94.88 104 TYR A C 1
ATOM 861 O O . TYR A 1 104 ? 1.541 -9.425 -4.243 1.00 94.88 104 TYR A O 1
ATOM 869 N N . GLU A 1 105 ? 3.222 -8.045 -3.683 1.00 95.00 105 GLU A N 1
ATOM 870 C CA . GLU A 1 105 ? 3.537 -8.690 -2.400 1.00 95.00 105 GLU A CA 1
ATOM 871 C C . GLU A 1 105 ? 2.376 -8.621 -1.399 1.00 95.00 105 GLU A C 1
ATOM 873 O O . GLU A 1 105 ? 2.218 -9.541 -0.593 1.00 95.00 105 GLU A O 1
ATOM 878 N N . GLN A 1 106 ? 1.495 -7.621 -1.520 1.00 95.00 106 GLN A N 1
ATOM 879 C CA . GLN A 1 106 ? 0.266 -7.514 -0.720 1.00 95.00 106 GLN A CA 1
ATOM 880 C C . GLN A 1 106 ? -0.814 -8.519 -1.132 1.00 95.00 106 GLN A C 1
ATOM 882 O O . GLN A 1 106 ? -1.888 -8.565 -0.536 1.00 95.00 106 GLN A O 1
ATOM 887 N N . ARG A 1 107 ? -0.576 -9.314 -2.185 1.00 95.12 107 ARG A N 1
ATOM 888 C CA . ARG A 1 107 ? -1.481 -10.372 -2.674 1.00 95.12 107 ARG A CA 1
ATOM 889 C C . ARG A 1 107 ? -2.893 -9.886 -3.004 1.00 95.12 107 ARG A C 1
ATOM 891 O O . ARG A 1 107 ? -3.854 -10.651 -2.964 1.00 95.12 107 ARG A O 1
ATOM 898 N N . THR A 1 108 ? -3.017 -8.617 -3.378 1.00 96.25 108 THR A N 1
ATOM 899 C CA . THR A 1 108 ? -4.295 -7.985 -3.718 1.00 96.25 108 THR A CA 1
ATOM 900 C C . THR A 1 108 ? -4.545 -8.075 -5.222 1.00 96.25 108 THR A C 1
ATOM 902 O O . THR A 1 108 ? -4.560 -7.079 -5.941 1.00 96.25 108 THR A O 1
ATOM 905 N N . PHE A 1 109 ? -4.689 -9.306 -5.709 1.00 95.75 109 PHE A N 1
ATOM 906 C CA . PHE A 1 109 ? -4.957 -9.618 -7.112 1.00 95.75 109 PHE A CA 1
ATOM 907 C C . PHE A 1 109 ? -5.823 -10.878 -7.223 1.00 95.75 109 PHE A C 1
ATOM 909 O O . PHE A 1 109 ? -5.848 -11.724 -6.328 1.00 95.75 109 PHE A O 1
ATOM 916 N N . VAL A 1 110 ? -6.541 -11.028 -8.338 1.00 95.19 110 VAL A N 1
ATOM 917 C CA . VAL A 1 110 ? -7.341 -12.233 -8.617 1.00 95.19 110 VAL A CA 1
ATOM 918 C C . VAL A 1 110 ? -7.077 -12.701 -10.041 1.00 95.19 110 VAL A C 1
ATOM 920 O O . VAL A 1 110 ? -7.555 -12.103 -11.002 1.00 95.19 110 VAL A O 1
ATOM 923 N N . GLY A 1 111 ? -6.348 -13.809 -10.186 1.00 90.31 111 GLY A N 1
ATOM 924 C CA . GLY A 1 111 ? -5.882 -14.242 -11.506 1.00 90.31 111 GLY A CA 1
ATOM 925 C C . GLY A 1 111 ? -4.973 -13.170 -12.109 1.00 90.31 111 GLY A C 1
ATOM 926 O O . GLY A 1 111 ? -4.015 -12.771 -11.460 1.00 90.31 111 GLY A O 1
ATOM 927 N N . ASN A 1 112 ? -5.318 -12.673 -13.298 1.00 88.50 112 ASN A N 1
ATOM 928 C CA . ASN A 1 112 ? -4.579 -11.603 -13.983 1.00 88.50 112 ASN A CA 1
ATOM 929 C C . ASN A 1 112 ? -5.124 -10.193 -13.673 1.00 88.50 112 ASN A C 1
ATOM 931 O O . ASN A 1 112 ? -4.740 -9.229 -14.326 1.00 88.50 112 ASN A O 1
ATOM 935 N N . LEU A 1 113 ? -6.064 -10.060 -12.729 1.00 93.69 113 LEU A N 1
ATOM 936 C CA . LEU A 1 113 ? -6.620 -8.761 -12.349 1.00 93.69 113 LEU A CA 1
ATOM 937 C C . LEU A 1 113 ? -5.747 -8.120 -11.274 1.00 93.69 113 LEU A C 1
ATOM 939 O O . LEU A 1 113 ? -5.688 -8.629 -10.152 1.00 93.69 113 LEU A O 1
ATOM 943 N N . SER A 1 114 ? -5.113 -7.003 -11.624 1.00 94.81 114 SER A N 1
ATOM 944 C CA . SER A 1 114 ? -4.300 -6.195 -10.716 1.00 94.81 114 SER A CA 1
ATOM 945 C C . SER A 1 114 ? -5.148 -5.445 -9.681 1.00 94.81 114 SER A C 1
ATOM 947 O O . SER A 1 114 ? -6.375 -5.332 -9.811 1.00 94.81 114 SER A O 1
ATOM 949 N N . ARG A 1 115 ? -4.480 -4.877 -8.668 1.00 96.38 115 ARG A N 1
ATOM 950 C CA . ARG A 1 115 ? -5.095 -4.021 -7.641 1.00 96.38 115 ARG A CA 1
ATOM 951 C C . ARG A 1 115 ? -5.895 -2.867 -8.259 1.00 96.38 115 ARG A C 1
ATOM 953 O O . ARG A 1 115 ? -7.017 -2.601 -7.834 1.00 96.38 115 ARG A O 1
ATOM 960 N N . ASP A 1 116 ? -5.351 -2.233 -9.299 1.00 94.44 116 ASP A N 1
ATOM 961 C CA . ASP A 1 116 ? -6.002 -1.138 -10.034 1.00 94.44 116 ASP A CA 1
ATOM 962 C C . ASP A 1 116 ? -7.332 -1.576 -10.674 1.00 94.44 116 ASP A C 1
ATOM 964 O O . ASP A 1 116 ? -8.355 -0.904 -10.531 1.00 94.44 116 ASP A O 1
ATOM 968 N N . VAL A 1 117 ? -7.358 -2.747 -11.321 1.00 95.69 117 VAL A N 1
ATOM 969 C CA . VAL A 1 117 ? -8.589 -3.277 -11.927 1.00 95.69 117 VAL A CA 1
ATOM 970 C C . VAL A 1 117 ? -9.621 -3.631 -10.855 1.00 95.69 117 VAL A C 1
ATOM 972 O O . VAL A 1 117 ? -10.805 -3.339 -11.020 1.00 95.69 117 VAL A O 1
ATOM 975 N N . ILE A 1 118 ? -9.189 -4.204 -9.729 1.00 97.88 118 ILE A N 1
ATOM 976 C CA . ILE A 1 118 ? -10.071 -4.502 -8.591 1.00 97.88 118 ILE A CA 1
ATOM 977 C C . ILE A 1 118 ? -10.683 -3.218 -8.019 1.00 97.88 118 ILE A C 1
ATOM 979 O O . ILE A 1 118 ? -11.885 -3.193 -7.757 1.00 97.88 118 ILE A O 1
ATOM 983 N N . SER A 1 119 ? -9.900 -2.146 -7.883 1.00 97.19 119 SER A N 1
ATOM 984 C CA . SER A 1 119 ? -10.380 -0.835 -7.425 1.00 97.19 119 SER A CA 1
ATOM 985 C C . SER A 1 119 ? -11.460 -0.257 -8.353 1.00 97.19 119 SER A C 1
ATOM 987 O O . SER A 1 119 ? -12.508 0.219 -7.901 1.00 97.19 119 SER A O 1
ATOM 989 N N . LYS A 1 120 ? -11.277 -0.392 -9.674 1.00 97.38 120 LYS A N 1
ATOM 990 C CA . LYS A 1 120 ? -12.283 0.010 -10.673 1.00 97.38 120 LYS A CA 1
ATOM 991 C C . LYS A 1 120 ? -13.568 -0.815 -10.554 1.00 97.38 120 LYS A C 1
ATOM 993 O O . LYS A 1 120 ? -14.655 -0.245 -10.538 1.00 97.38 120 LYS A O 1
ATOM 998 N N . ILE A 1 121 ? -13.455 -2.135 -10.381 1.00 98.00 121 ILE A N 1
ATOM 999 C CA . ILE A 1 121 ? -14.613 -3.016 -10.147 1.00 98.00 121 ILE A CA 1
ATOM 1000 C C . ILE A 1 121 ? -15.334 -2.645 -8.844 1.00 98.00 121 ILE A C 1
ATOM 1002 O O . ILE A 1 121 ? -16.560 -2.593 -8.824 1.00 98.00 121 ILE A O 1
ATOM 1006 N N . ALA A 1 122 ? -14.598 -2.368 -7.765 1.00 97.88 122 ALA A N 1
ATOM 1007 C CA . ALA A 1 122 ? -15.170 -1.938 -6.490 1.00 97.88 122 ALA A CA 1
ATOM 1008 C C . ALA A 1 122 ? -15.978 -0.643 -6.627 1.00 97.88 122 ALA A C 1
ATOM 1010 O O . ALA A 1 122 ? -17.040 -0.526 -6.026 1.00 97.88 122 ALA A O 1
ATOM 1011 N N . THR A 1 123 ? -15.506 0.283 -7.462 1.00 97.25 123 THR A N 1
ATOM 1012 C CA . THR A 1 123 ? -16.198 1.544 -7.764 1.00 97.25 123 THR A CA 1
ATOM 1013 C C . THR A 1 123 ? -17.463 1.343 -8.607 1.00 97.25 123 THR A C 1
ATOM 1015 O O . THR A 1 123 ? -18.436 2.072 -8.440 1.00 97.25 123 THR A O 1
ATOM 1018 N N . ASP A 1 124 ? -17.472 0.352 -9.503 1.00 96.56 124 ASP A N 1
ATOM 1019 C CA . ASP A 1 124 ? -18.642 0.024 -10.331 1.00 96.56 124 ASP A CA 1
ATOM 1020 C C . ASP A 1 124 ? -19.733 -0.743 -9.555 1.00 96.56 124 ASP A C 1
ATOM 1022 O O . ASP A 1 124 ? -20.880 -0.831 -10.003 1.00 96.56 124 ASP A O 1
ATOM 1026 N N . LEU A 1 125 ? -19.392 -1.341 -8.410 1.00 96.38 125 LEU A N 1
ATOM 1027 C CA . LEU A 1 125 ? -20.348 -2.055 -7.571 1.00 96.38 125 LEU A CA 1
ATOM 1028 C C . LEU A 1 125 ? -21.251 -1.067 -6.813 1.00 96.38 125 LEU A C 1
ATOM 1030 O O . LEU A 1 125 ? -20.776 -0.073 -6.269 1.00 96.38 125 LEU A O 1
ATOM 1034 N N . PRO A 1 126 ? -22.561 -1.351 -6.697 1.00 94.38 126 PRO A N 1
ATOM 1035 C CA . PRO A 1 126 ? -23.453 -0.521 -5.906 1.00 94.38 126 PRO A CA 1
ATOM 1036 C C . PRO A 1 126 ? -23.208 -0.758 -4.412 1.00 94.38 126 PRO A C 1
ATOM 1038 O O . PRO A 1 126 ? -22.594 -1.753 -4.014 1.00 94.38 126 PRO A O 1
ATOM 1041 N N . ASN A 1 127 ? -23.780 0.105 -3.571 1.00 94.38 127 ASN A N 1
ATOM 1042 C CA . ASN A 1 127 ? -23.761 -0.079 -2.122 1.00 94.38 127 ASN A CA 1
ATOM 1043 C C . ASN A 1 127 ? -24.270 -1.482 -1.731 1.00 94.38 127 ASN A C 1
ATOM 1045 O O . ASN A 1 127 ? -25.302 -1.941 -2.235 1.00 94.38 127 ASN A O 1
ATOM 1049 N N . ILE A 1 128 ? -23.554 -2.149 -0.824 1.00 93.62 128 ILE A N 1
ATOM 1050 C CA . ILE A 1 128 ? -23.792 -3.532 -0.401 1.00 93.62 128 ILE A CA 1
ATOM 1051 C C . ILE A 1 128 ? -25.202 -3.785 0.148 1.00 93.62 128 ILE A C 1
ATOM 1053 O O . ILE A 1 128 ? -25.727 -4.891 0.007 1.00 93.62 128 ILE A O 1
ATOM 1057 N N . GLU A 1 129 ? -25.849 -2.775 0.730 1.00 91.31 129 GLU A N 1
ATOM 1058 C CA . GLU A 1 129 ? -27.213 -2.877 1.258 1.00 91.31 129 GLU A CA 1
ATOM 1059 C C . GLU A 1 129 ? -28.238 -3.150 0.150 1.00 91.31 129 GLU A C 1
ATOM 1061 O O . GLU A 1 129 ? -29.200 -3.894 0.353 1.00 91.31 129 GLU A O 1
ATOM 1066 N N . SER A 1 130 ? -27.989 -2.637 -1.060 1.00 90.38 130 SER A N 1
ATOM 1067 C CA . SER A 1 130 ? -28.864 -2.840 -2.221 1.00 90.38 130 SER A CA 1
ATOM 1068 C C . SER A 1 130 ? -28.786 -4.255 -2.806 1.00 90.38 130 SER A C 1
ATOM 1070 O O . SER A 1 130 ? -29.655 -4.662 -3.571 1.00 90.38 130 SER A O 1
ATOM 1072 N N . TRP A 1 131 ? -27.779 -5.055 -2.440 1.00 91.44 131 TRP A N 1
ATOM 1073 C CA . TRP A 1 131 ? -27.518 -6.338 -3.106 1.00 91.44 131 TRP A CA 1
ATOM 1074 C C . TRP A 1 131 ? -28.561 -7.414 -2.797 1.00 91.44 131 TRP A C 1
ATOM 1076 O O . TRP A 1 131 ? -28.692 -8.377 -3.553 1.00 91.44 131 TRP A O 1
ATOM 1086 N N . LYS A 1 132 ? -29.270 -7.277 -1.670 1.00 84.81 132 LYS A N 1
ATOM 1087 C CA . LYS A 1 132 ? -30.349 -8.184 -1.250 1.00 84.81 132 LYS A CA 1
ATOM 1088 C C . LYS A 1 132 ? -31.724 -7.748 -1.760 1.00 84.81 132 LYS A C 1
ATOM 1090 O O . LYS A 1 132 ? -32.701 -8.440 -1.474 1.00 84.81 132 LYS A O 1
ATOM 1095 N N . ALA A 1 133 ? -31.817 -6.623 -2.473 1.00 79.31 133 ALA A N 1
ATOM 1096 C CA . ALA A 1 133 ? -33.076 -6.177 -3.048 1.00 79.31 133 ALA A CA 1
ATOM 1097 C C . ALA A 1 133 ? -33.626 -7.254 -3.997 1.00 79.31 133 ALA A C 1
ATOM 1099 O O . ALA A 1 133 ? -32.913 -7.818 -4.829 1.00 79.31 133 ALA A O 1
ATOM 1100 N N . SER A 1 134 ? -34.911 -7.568 -3.849 1.00 70.62 134 SER A N 1
ATOM 1101 C CA . SER A 1 134 ? -35.598 -8.608 -4.624 1.00 70.62 134 SER A CA 1
ATOM 1102 C C . SER A 1 134 ? -35.906 -8.194 -6.069 1.00 70.62 134 SER A C 1
ATOM 1104 O O . SER A 1 134 ? -36.553 -8.944 -6.792 1.00 70.62 134 SER A O 1
ATOM 1106 N N . ASP A 1 135 ? -35.468 -7.008 -6.493 1.00 75.81 135 ASP A N 1
ATOM 1107 C CA . ASP A 1 135 ? -35.709 -6.436 -7.821 1.00 75.81 135 ASP A CA 1
ATOM 1108 C C . ASP A 1 135 ? -34.787 -7.009 -8.917 1.00 75.81 135 ASP A C 1
ATOM 1110 O O . ASP A 1 135 ? -34.943 -6.685 -10.092 1.00 75.81 135 ASP A O 1
ATOM 1114 N N . GLY A 1 136 ? -33.829 -7.873 -8.555 1.00 73.38 136 GLY A N 1
ATOM 1115 C CA . GLY A 1 136 ? -32.896 -8.505 -9.493 1.00 73.38 136 GLY A CA 1
ATOM 1116 C C . GLY A 1 136 ? -31.819 -7.564 -10.047 1.00 73.38 136 GLY A C 1
ATOM 1117 O O . GLY A 1 136 ? -30.996 -7.995 -10.860 1.00 73.38 136 GLY A O 1
ATOM 1118 N N . ASN A 1 137 ? -31.770 -6.311 -9.584 1.00 84.50 137 ASN A N 1
ATOM 1119 C CA . ASN A 1 137 ? -30.874 -5.276 -10.096 1.00 84.50 137 ASN A CA 1
ATOM 1120 C C . ASN A 1 137 ? -29.394 -5.672 -9.943 1.00 84.50 137 ASN A C 1
ATOM 1122 O O . ASN A 1 137 ? -28.601 -5.570 -10.878 1.00 84.50 137 ASN A O 1
ATOM 1126 N N . PHE A 1 138 ? -29.028 -6.263 -8.803 1.00 89.69 138 PHE A N 1
ATOM 1127 C CA . PHE A 1 138 ? -27.652 -6.696 -8.556 1.00 89.69 138 PHE A CA 1
ATOM 1128 C C . PHE A 1 138 ? -27.178 -7.822 -9.491 1.00 89.69 138 PHE A C 1
ATOM 1130 O O . PHE A 1 138 ? -25.998 -7.895 -9.832 1.00 89.69 138 PHE A O 1
ATOM 1137 N N . THR A 1 139 ? -28.076 -8.709 -9.932 1.00 90.44 139 THR A N 1
ATOM 1138 C CA . THR A 1 139 ? -27.723 -9.753 -10.909 1.00 90.44 139 THR A CA 1
ATOM 1139 C C . THR A 1 139 ? -27.384 -9.131 -12.257 1.00 90.44 139 THR A C 1
ATOM 1141 O O . THR A 1 139 ? -26.387 -9.514 -12.862 1.00 90.44 139 THR A O 1
ATOM 1144 N N . LYS A 1 140 ? -28.160 -8.129 -12.688 1.00 91.62 140 LYS A N 1
ATOM 1145 C CA . LYS A 1 140 ? -27.896 -7.393 -13.926 1.00 91.62 140 LYS A CA 1
ATOM 1146 C C . LYS A 1 140 ? -26.552 -6.665 -13.870 1.00 91.62 140 LYS A C 1
ATOM 1148 O O . LYS A 1 140 ? -25.744 -6.834 -14.775 1.00 91.62 140 LYS A O 1
ATOM 1153 N N . ILE A 1 141 ? -26.276 -5.952 -12.776 1.00 93.00 141 ILE A N 1
ATOM 1154 C CA . ILE A 1 141 ? -25.002 -5.239 -12.587 1.00 93.00 141 ILE A CA 1
ATOM 1155 C C . ILE A 1 141 ? -23.812 -6.208 -12.620 1.00 93.00 141 ILE A C 1
ATOM 1157 O O . ILE A 1 141 ? -22.790 -5.920 -13.234 1.00 93.00 141 ILE A O 1
ATOM 1161 N N . LYS A 1 142 ? -23.937 -7.397 -12.016 1.00 94.25 142 LYS A N 1
ATOM 1162 C CA . LYS A 1 142 ? -22.880 -8.417 -12.095 1.00 94.25 142 LYS A CA 1
ATOM 1163 C C . LYS A 1 142 ? -22.614 -8.877 -13.528 1.00 94.25 142 LYS A C 1
ATOM 1165 O O . LYS A 1 142 ? -21.455 -9.083 -13.876 1.00 94.25 142 LYS A O 1
ATOM 1170 N N . GLU A 1 143 ? -23.646 -9.025 -14.355 1.00 95.38 143 GLU A N 1
ATOM 1171 C CA . GLU A 1 143 ? -23.462 -9.349 -15.774 1.00 95.38 143 GLU A CA 1
ATOM 1172 C C . GLU A 1 143 ? -22.833 -8.189 -16.559 1.00 95.38 143 GLU A C 1
ATOM 1174 O O . GLU A 1 143 ? -21.932 -8.428 -17.360 1.00 95.38 143 GLU A O 1
ATOM 1179 N N . GLU A 1 144 ? -23.218 -6.942 -16.278 1.00 96.12 144 GLU A N 1
ATOM 1180 C CA . GLU A 1 144 ? -22.602 -5.748 -16.877 1.00 96.12 144 GLU A CA 1
ATOM 1181 C C . GLU A 1 144 ? -21.105 -5.648 -16.521 1.00 96.12 144 GLU A C 1
ATOM 1183 O O . GLU A 1 144 ? -20.271 -5.457 -17.405 1.00 96.12 144 GLU A O 1
ATOM 1188 N N . ILE A 1 145 ? -20.735 -5.871 -15.254 1.00 96.69 145 ILE A N 1
ATOM 1189 C CA . ILE A 1 145 ? -19.332 -5.898 -14.804 1.00 96.69 145 ILE A CA 1
ATOM 1190 C C . ILE A 1 145 ? -18.564 -7.038 -15.484 1.00 96.69 145 ILE A C 1
ATOM 1192 O O . ILE A 1 145 ? -17.451 -6.829 -15.964 1.00 96.69 145 ILE A O 1
ATOM 1196 N N . LYS A 1 146 ? -19.145 -8.242 -15.572 1.00 97.19 146 LYS A N 1
ATOM 1197 C CA . LYS A 1 146 ? -18.503 -9.368 -16.269 1.00 97.19 146 LYS A CA 1
ATOM 1198 C C . LYS A 1 146 ? -18.211 -9.041 -17.726 1.00 97.19 146 LYS A C 1
ATOM 1200 O O . LYS A 1 146 ? -17.128 -9.364 -18.193 1.00 97.19 146 LYS A O 1
ATOM 1205 N N . GLN A 1 147 ? -19.147 -8.403 -18.422 1.00 97.00 147 GLN A N 1
ATOM 1206 C CA . GLN A 1 147 ? -18.951 -7.994 -19.812 1.00 97.00 147 GLN A CA 1
ATOM 1207 C C . GLN A 1 147 ? -17.895 -6.891 -19.933 1.00 97.00 147 GLN A C 1
ATOM 1209 O O . GLN A 1 147 ? -17.019 -6.985 -20.786 1.00 97.00 147 GLN A O 1
ATOM 1214 N N . LYS A 1 148 ? -17.940 -5.876 -19.060 1.00 96.94 148 LYS A N 1
ATOM 1215 C CA . LYS A 1 148 ? -17.006 -4.739 -19.073 1.00 96.94 148 LYS A CA 1
ATOM 1216 C C . LYS A 1 148 ? -15.547 -5.162 -18.876 1.00 96.94 148 LYS A C 1
ATOM 1218 O O . LYS A 1 148 ? -14.667 -4.574 -19.496 1.00 96.94 148 LYS A O 1
ATOM 1223 N N . TYR A 1 149 ? -15.298 -6.155 -18.024 1.00 95.12 149 TYR A N 1
ATOM 1224 C CA . TYR A 1 149 ? -13.948 -6.593 -17.645 1.00 95.12 149 TYR A CA 1
ATOM 1225 C C . TYR A 1 149 ? -13.575 -7.995 -18.156 1.00 95.12 149 TYR A C 1
ATOM 1227 O O . TYR A 1 149 ? -12.567 -8.539 -17.718 1.00 95.12 149 TYR A O 1
ATOM 1235 N N . ASP A 1 150 ? -14.385 -8.588 -19.039 1.00 94.94 150 ASP A N 1
ATOM 1236 C CA . ASP A 1 150 ? -14.208 -9.951 -19.571 1.00 94.94 150 ASP A CA 1
ATOM 1237 C C . ASP A 1 150 ? -13.995 -11.023 -18.477 1.00 94.94 150 ASP A C 1
ATOM 1239 O O . ASP A 1 150 ? -13.011 -11.765 -18.439 1.00 94.94 150 ASP A O 1
ATOM 1243 N N . LEU A 1 151 ? -14.919 -11.077 -17.508 1.00 96.19 151 LEU A N 1
ATOM 1244 C CA . LEU A 1 151 ? -14.798 -11.931 -16.323 1.00 96.19 151 LEU A CA 1
ATOM 1245 C C . LEU A 1 151 ? -15.744 -13.129 -16.336 1.00 96.19 151 LEU A C 1
ATOM 1247 O O . LEU A 1 151 ? -16.947 -13.028 -16.586 1.00 96.19 151 LEU A O 1
ATOM 1251 N N . SER A 1 152 ? -15.222 -14.267 -15.878 1.00 95.56 152 SER A N 1
ATOM 1252 C CA . SER A 1 152 ? -16.059 -15.390 -15.456 1.00 95.56 152 SER A CA 1
ATOM 1253 C C . SER A 1 152 ? -16.815 -15.074 -14.156 1.00 95.56 152 SER A C 1
ATOM 1255 O O . SER A 1 152 ? -16.351 -14.301 -13.311 1.00 95.56 152 SER A O 1
ATOM 1257 N N . SER A 1 153 ? -17.953 -15.741 -13.930 1.00 94.88 153 SER A N 1
ATOM 1258 C CA . SER A 1 153 ? -18.725 -15.600 -12.682 1.00 94.88 153 SER A CA 1
ATOM 1259 C C . SER A 1 153 ? -17.911 -15.988 -11.440 1.00 94.88 153 SER A C 1
ATOM 1261 O O . SER A 1 153 ? -18.055 -15.380 -10.377 1.00 94.88 153 SER A O 1
ATOM 1263 N N . THR A 1 154 ? -17.030 -16.985 -11.569 1.00 96.31 154 THR A N 1
ATOM 1264 C CA . THR A 1 154 ? -16.142 -17.434 -10.490 1.00 96.31 154 THR A CA 1
ATOM 1265 C C . THR A 1 154 ? -15.090 -16.378 -10.168 1.00 96.31 154 THR A C 1
ATOM 1267 O O . THR A 1 154 ? -14.861 -16.090 -8.994 1.00 96.31 154 THR A O 1
ATOM 1270 N N . THR A 1 155 ? -14.478 -15.772 -11.191 1.00 97.31 155 THR A N 1
ATOM 1271 C CA . THR A 1 155 ? -13.497 -14.690 -11.019 1.00 97.31 155 THR A CA 1
ATOM 1272 C C . THR A 1 155 ? -14.141 -13.487 -10.342 1.00 97.31 155 THR A C 1
ATOM 1274 O O . THR A 1 155 ? -13.628 -13.025 -9.326 1.00 97.31 155 THR A O 1
ATOM 1277 N N . LEU A 1 156 ? -15.308 -13.041 -10.823 1.00 97.25 156 LEU A N 1
ATOM 1278 C CA . LEU A 1 156 ? -16.020 -11.916 -10.213 1.00 97.25 156 LEU A CA 1
ATOM 1279 C C . LEU A 1 156 ? -16.385 -12.196 -8.747 1.00 97.25 156 LEU A C 1
ATOM 1281 O O . LEU A 1 156 ? -16.251 -11.322 -7.898 1.00 97.25 156 LEU A O 1
ATOM 1285 N N . SER A 1 157 ? -16.795 -13.423 -8.419 1.00 96.31 157 SER A N 1
ATOM 1286 C CA . SER A 1 157 ? -17.109 -13.794 -7.032 1.00 96.31 157 SER A CA 1
ATOM 1287 C C . SER A 1 157 ? -15.887 -13.691 -6.112 1.00 96.31 157 SER A C 1
ATOM 1289 O O . SER A 1 157 ? -16.000 -13.177 -5.001 1.00 96.31 157 SER A O 1
ATOM 1291 N N . LYS A 1 158 ? -14.709 -14.124 -6.583 1.00 98.12 158 LYS A N 1
ATOM 1292 C CA . LYS A 1 158 ? -13.444 -13.970 -5.846 1.00 98.12 158 LYS A CA 1
ATOM 1293 C C . LYS A 1 158 ? -13.084 -12.497 -5.645 1.00 98.12 158 LYS A C 1
ATOM 1295 O O . LYS A 1 158 ? -12.740 -12.119 -4.532 1.00 98.12 158 LYS A O 1
ATOM 1300 N N . VAL A 1 159 ? -13.228 -11.674 -6.688 1.00 98.19 159 VAL A N 1
ATOM 1301 C CA . VAL A 1 159 ? -12.999 -10.220 -6.616 1.00 98.19 159 VAL A CA 1
ATOM 1302 C C . VAL A 1 159 ? -13.926 -9.569 -5.589 1.00 98.19 159 VAL A C 1
ATOM 1304 O O . VAL A 1 159 ? -13.459 -8.845 -4.718 1.00 98.19 159 VAL A O 1
ATOM 1307 N N . ILE A 1 160 ? -15.227 -9.873 -5.627 1.00 97.50 160 ILE A N 1
ATOM 1308 C CA . ILE A 1 160 ? -16.207 -9.336 -4.671 1.00 97.50 160 ILE A CA 1
ATOM 1309 C C . ILE A 1 160 ? -15.865 -9.729 -3.228 1.00 97.50 160 ILE A C 1
ATOM 1311 O O . ILE A 1 160 ? -16.043 -8.918 -2.320 1.00 97.50 160 ILE A O 1
ATOM 1315 N N . ASN A 1 161 ? -15.405 -10.961 -2.993 1.00 97.69 161 ASN A N 1
ATOM 1316 C CA . ASN A 1 161 ? -15.003 -11.391 -1.653 1.00 97.69 161 ASN A CA 1
ATOM 1317 C C . ASN A 1 161 ? -13.767 -10.629 -1.167 1.00 97.69 161 ASN A C 1
ATOM 1319 O O . ASN A 1 161 ? -13.811 -10.079 -0.072 1.00 97.69 161 ASN A O 1
ATOM 1323 N N . LEU A 1 162 ? -12.737 -10.501 -2.010 1.00 98.12 162 LEU A N 1
ATOM 1324 C CA . LEU A 1 162 ? -11.551 -9.703 -1.698 1.00 98.12 162 LEU A CA 1
ATOM 1325 C C . LEU A 1 162 ? -11.930 -8.251 -1.369 1.00 98.12 162 LEU A C 1
ATOM 1327 O O . LEU A 1 162 ? -11.501 -7.726 -0.349 1.00 98.12 162 LEU A O 1
ATOM 1331 N N . ILE A 1 163 ? -12.802 -7.623 -2.165 1.00 98.25 163 ILE A N 1
ATOM 1332 C CA . ILE A 1 163 ? -13.277 -6.251 -1.918 1.00 98.25 163 ILE A CA 1
ATOM 1333 C C . ILE A 1 163 ? -13.927 -6.120 -0.536 1.00 98.25 163 ILE A C 1
ATOM 1335 O O . ILE A 1 163 ? -13.672 -5.154 0.169 1.00 98.25 163 ILE A O 1
ATOM 1339 N N . LYS A 1 164 ? -14.755 -7.086 -0.119 1.00 97.12 164 LYS A N 1
ATOM 1340 C CA . LYS A 1 164 ? -15.457 -7.046 1.179 1.00 97.12 164 LYS A CA 1
ATOM 1341 C C . LYS A 1 164 ? -14.543 -7.166 2.395 1.00 97.12 164 LYS A C 1
ATOM 1343 O O . LYS A 1 164 ? -15.003 -6.848 3.497 1.00 97.12 164 LYS A O 1
ATOM 1348 N N . GLU A 1 165 ? -13.355 -7.723 2.210 1.00 96.06 165 GLU A N 1
ATOM 1349 C CA . GLU A 1 165 ? -12.398 -8.074 3.264 1.00 96.06 165 GLU A CA 1
ATOM 1350 C C . GLU A 1 165 ? -11.181 -7.141 3.269 1.00 96.06 165 GLU A C 1
ATOM 1352 O O . GLU A 1 165 ? -10.360 -7.207 4.173 1.00 96.06 165 GLU A O 1
ATOM 1357 N N . ASN A 1 166 ? -11.086 -6.230 2.301 1.00 96.56 166 ASN A N 1
ATOM 1358 C CA . ASN A 1 166 ? -9.974 -5.304 2.165 1.00 96.56 166 ASN A CA 1
ATOM 1359 C C . ASN A 1 166 ? -10.327 -3.906 2.700 1.00 96.56 166 ASN A C 1
ATOM 1361 O O . ASN A 1 166 ? -11.339 -3.328 2.300 1.00 96.56 166 ASN A O 1
ATOM 1365 N N . PHE A 1 167 ? -9.477 -3.336 3.563 1.00 95.88 167 PHE A N 1
ATOM 1366 C CA . PHE A 1 167 ? -9.677 -1.995 4.134 1.00 95.88 167 PHE A CA 1
ATOM 1367 C C . PHE A 1 167 ? -9.803 -0.897 3.071 1.00 95.88 167 PHE A C 1
ATOM 1369 O O . PHE A 1 167 ? -10.588 0.029 3.249 1.00 95.88 167 PHE A O 1
ATOM 1376 N N . GLU A 1 168 ? -9.057 -0.985 1.966 1.00 95.81 168 GLU A N 1
ATOM 1377 C CA . GLU A 1 168 ? -9.088 0.024 0.907 1.00 95.81 168 GLU A CA 1
ATOM 1378 C C . GLU A 1 168 ? -10.401 -0.017 0.117 1.00 95.81 168 GLU A C 1
ATOM 1380 O O . GLU A 1 168 ? -10.966 1.035 -0.191 1.00 95.81 168 GLU A O 1
ATOM 1385 N N . PHE A 1 169 ? -10.896 -1.218 -0.199 1.00 97.50 169 PHE A N 1
ATOM 1386 C CA . PHE A 1 169 ? -11.994 -1.397 -1.155 1.00 97.50 169 PHE A CA 1
ATOM 1387 C C . PHE A 1 169 ? -13.369 -1.583 -0.527 1.00 97.50 169 PHE A C 1
ATOM 1389 O O . PHE A 1 169 ? -14.366 -1.192 -1.135 1.00 97.50 169 PHE A O 1
ATOM 1396 N N . ALA A 1 170 ? -13.463 -2.148 0.674 1.00 97.56 170 ALA A N 1
ATOM 1397 C CA . ALA A 1 170 ? -14.750 -2.368 1.324 1.00 97.56 170 ALA A CA 1
ATOM 1398 C C . ALA A 1 170 ? -15.565 -1.060 1.500 1.00 97.56 170 ALA A C 1
ATOM 1400 O O . ALA A 1 170 ? -16.776 -1.074 1.239 1.00 97.56 170 ALA A O 1
ATOM 1401 N N . PRO A 1 171 ? -14.951 0.099 1.830 1.00 96.25 171 PRO A N 1
ATOM 1402 C CA . PRO A 1 171 ? -15.670 1.371 1.895 1.00 96.25 171 PRO A CA 1
ATOM 1403 C C . PRO A 1 171 ? -16.302 1.803 0.566 1.00 96.25 171 PRO A C 1
ATOM 1405 O O . PRO A 1 171 ? -17.350 2.445 0.589 1.00 96.25 171 PRO A O 1
ATOM 1408 N N . LEU A 1 172 ? -15.730 1.420 -0.583 1.00 96.62 172 LEU A N 1
ATOM 1409 C CA . LEU A 1 172 ? -16.266 1.772 -1.908 1.00 96.62 172 LEU A CA 1
ATOM 1410 C C . LEU A 1 172 ? -17.645 1.148 -2.154 1.00 96.62 172 LEU A C 1
ATOM 1412 O O . LEU A 1 172 ? -18.481 1.742 -2.826 1.00 96.62 172 LEU A O 1
ATOM 1416 N N . ILE A 1 173 ? -17.921 0.000 -1.529 1.00 96.56 173 ILE A N 1
ATOM 1417 C CA . ILE A 1 173 ? -19.238 -0.650 -1.557 1.00 96.56 173 ILE A CA 1
ATOM 1418 C C . ILE A 1 173 ? -20.096 -0.305 -0.329 1.00 96.56 173 ILE A C 1
ATOM 1420 O O . ILE A 1 173 ? -21.090 -0.979 -0.059 1.00 96.56 173 ILE A O 1
ATOM 1424 N N . GLY A 1 174 ? -19.726 0.724 0.438 1.00 95.06 174 GLY A N 1
ATOM 1425 C CA . GLY A 1 174 ? -20.458 1.162 1.629 1.00 95.06 174 GLY A CA 1
ATOM 1426 C C . GLY A 1 174 ? -20.243 0.292 2.871 1.00 95.06 174 GLY A C 1
ATOM 1427 O O . GLY A 1 174 ? -21.048 0.354 3.798 1.00 95.06 174 GLY A O 1
ATOM 1428 N N . LYS A 1 175 ? -19.181 -0.524 2.914 1.00 94.69 175 LYS A N 1
ATOM 1429 C CA . LYS A 1 175 ? -18.841 -1.378 4.062 1.00 94.69 175 LYS A CA 1
ATOM 1430 C C . LYS A 1 175 ? -17.481 -0.987 4.642 1.00 94.69 175 LYS A C 1
ATOM 1432 O O . LYS A 1 175 ? -16.454 -1.490 4.214 1.00 94.69 175 LYS A O 1
ATOM 1437 N N . GLU A 1 176 ? -17.456 -0.139 5.658 1.00 94.56 176 GLU A N 1
ATOM 1438 C CA . GLU A 1 176 ? -16.212 0.136 6.387 1.00 94.56 176 GLU A CA 1
ATOM 1439 C C . GLU A 1 176 ? -15.795 -1.066 7.252 1.00 94.56 176 GLU A C 1
ATOM 1441 O O . GLU A 1 176 ? -16.619 -1.635 7.975 1.00 94.56 176 GLU A O 1
ATOM 1446 N N . LEU A 1 177 ? -14.515 -1.438 7.184 1.00 95.12 177 LEU A N 1
ATOM 1447 C CA . LEU A 1 177 ? -13.890 -2.391 8.100 1.00 95.12 177 LEU A CA 1
ATOM 1448 C C . LEU A 1 177 ? -13.228 -1.601 9.225 1.00 95.12 177 LEU A C 1
ATOM 1450 O O . LEU A 1 177 ? -12.427 -0.712 8.955 1.00 95.12 177 LEU A O 1
ATOM 1454 N N . ILE A 1 178 ? -13.582 -1.902 10.472 1.00 92.75 178 ILE A N 1
ATOM 1455 C CA . ILE A 1 178 ? -13.127 -1.144 11.641 1.00 92.75 178 ILE A CA 1
ATOM 1456 C C . ILE A 1 178 ? -11.967 -1.891 12.294 1.00 92.75 178 ILE A C 1
ATOM 1458 O O . ILE A 1 178 ? -12.081 -3.087 12.559 1.00 92.75 178 ILE A O 1
ATOM 1462 N N . ILE A 1 179 ? -10.881 -1.179 12.583 1.00 95.38 179 ILE A N 1
ATOM 1463 C CA . ILE A 1 179 ? -9.797 -1.673 13.432 1.00 95.38 179 ILE A CA 1
ATOM 1464 C C . ILE A 1 179 ? -10.325 -1.818 14.860 1.00 95.38 179 ILE A C 1
ATOM 1466 O O . ILE A 1 179 ? -10.790 -0.851 15.461 1.00 95.38 179 ILE A O 1
ATOM 1470 N N . THR A 1 180 ? -10.250 -3.028 15.407 1.00 94.31 180 THR A N 1
ATOM 1471 C CA . THR A 1 180 ? -10.798 -3.349 16.734 1.00 94.31 180 THR A CA 1
ATOM 1472 C C . THR A 1 180 ? -9.768 -3.304 17.857 1.00 94.31 180 THR A C 1
ATOM 1474 O O . THR A 1 180 ? -10.148 -3.345 19.022 1.00 94.31 180 THR A O 1
ATOM 1477 N N . ASP A 1 181 ? -8.479 -3.218 17.527 1.00 96.38 181 ASP A N 1
ATOM 1478 C CA . ASP A 1 181 ? -7.378 -3.263 18.497 1.00 96.38 181 ASP A CA 1
ATOM 1479 C C . ASP A 1 181 ? -7.185 -1.952 19.275 1.00 96.38 181 ASP A C 1
ATOM 1481 O O . ASP A 1 181 ? -6.383 -1.905 20.202 1.00 96.38 181 ASP A O 1
ATOM 1485 N N . ILE A 1 182 ? -7.908 -0.887 18.909 1.00 96.19 182 ILE A N 1
ATOM 1486 C CA . ILE A 1 182 ? -7.914 0.398 19.612 1.00 96.19 182 ILE A CA 1
ATOM 1487 C C . ILE A 1 182 ? -9.313 1.015 19.625 1.00 96.19 182 ILE A C 1
ATOM 1489 O O . ILE A 1 182 ? -9.980 1.107 18.595 1.00 96.19 182 ILE A O 1
ATOM 1493 N N . SER A 1 183 ? -9.754 1.475 20.794 1.00 95.75 183 SER A N 1
ATOM 1494 C CA . SER A 1 183 ? -10.995 2.236 20.925 1.00 95.75 183 SER A CA 1
ATOM 1495 C C . SER A 1 183 ? -10.795 3.733 20.663 1.00 95.75 183 SER A C 1
ATOM 1497 O O . SER A 1 183 ? -9.703 4.283 20.803 1.00 95.75 183 SER A O 1
ATOM 1499 N N . ILE A 1 184 ? -11.887 4.435 20.341 1.00 95.56 184 ILE A N 1
ATOM 1500 C CA . ILE A 1 184 ? -11.860 5.895 20.168 1.00 95.56 184 ILE A CA 1
ATOM 1501 C C . ILE A 1 184 ? -11.430 6.636 21.443 1.00 95.56 184 ILE A C 1
ATOM 1503 O O . ILE A 1 184 ? -10.771 7.668 21.352 1.00 95.56 184 ILE A O 1
ATOM 1507 N N . ASN A 1 185 ? -11.777 6.117 22.626 1.00 96.69 185 ASN A N 1
ATOM 1508 C CA . ASN A 1 185 ? -11.395 6.737 23.894 1.00 96.69 185 ASN A CA 1
ATOM 1509 C C . ASN A 1 185 ? -9.890 6.601 24.130 1.00 96.69 185 ASN A C 1
ATOM 1511 O O . ASN A 1 185 ? -9.242 7.602 24.397 1.00 96.69 185 ASN A O 1
ATOM 1515 N N . GLU A 1 186 ? -9.322 5.411 23.915 1.00 97.62 186 GLU A N 1
ATOM 1516 C CA . GLU A 1 186 ? -7.872 5.195 24.023 1.00 97.62 186 GLU A CA 1
ATOM 1517 C C . GLU A 1 186 ? -7.084 6.055 23.031 1.00 97.62 186 GLU A C 1
ATOM 1519 O O . GLU A 1 186 ? -6.033 6.593 23.371 1.00 97.62 186 GLU A O 1
ATOM 1524 N N . LEU A 1 187 ? -7.601 6.227 21.810 1.00 97.25 187 LEU A N 1
ATOM 1525 C CA . LEU A 1 187 ? -6.983 7.093 20.808 1.00 97.25 187 LEU A CA 1
ATOM 1526 C C . LEU A 1 187 ? -6.993 8.569 21.242 1.00 97.25 187 LEU A C 1
ATOM 1528 O O . LEU A 1 187 ? -5.997 9.269 21.058 1.00 97.25 187 LEU A O 1
ATOM 1532 N N . LYS A 1 188 ? -8.094 9.034 21.848 1.00 97.50 188 LYS A N 1
ATOM 1533 C CA . LYS A 1 188 ? -8.207 10.388 22.413 1.00 97.50 188 LYS A CA 1
ATOM 1534 C C . LYS A 1 188 ? -7.292 10.588 23.614 1.00 97.50 188 LYS A C 1
ATOM 1536 O O . LYS A 1 188 ? -6.546 11.562 23.622 1.00 97.50 188 LYS A O 1
ATOM 1541 N N . ASP A 1 189 ? -7.316 9.660 24.569 1.00 97.69 189 ASP A N 1
ATOM 1542 C CA . ASP A 1 189 ? -6.444 9.677 25.747 1.00 97.69 189 ASP A CA 1
ATOM 1543 C C . ASP A 1 189 ? -4.969 9.715 25.326 1.00 97.69 189 ASP A C 1
ATOM 1545 O O . ASP A 1 189 ? -4.190 10.511 25.848 1.00 97.69 189 ASP A O 1
ATOM 1549 N N . PHE A 1 190 ? -4.581 8.908 24.331 1.00 98.00 190 PHE A N 1
ATOM 1550 C CA . PHE A 1 190 ? -3.226 8.938 23.791 1.00 98.00 190 PHE A CA 1
ATOM 1551 C C . PHE A 1 190 ? -2.878 10.295 23.165 1.00 98.00 190 PHE A C 1
ATOM 1553 O O . PHE A 1 190 ? -1.816 10.846 23.452 1.00 98.00 190 PHE A O 1
ATOM 1560 N N . PHE A 1 191 ? -3.743 10.846 22.307 1.00 97.44 191 PHE A N 1
ATOM 1561 C CA . PHE A 1 191 ? -3.466 12.131 21.662 1.00 97.44 191 PHE A CA 1
ATOM 1562 C C . PHE A 1 191 ? -3.403 13.290 22.654 1.00 97.44 191 PHE A C 1
ATOM 1564 O O . PHE A 1 191 ? -2.547 14.150 22.482 1.00 97.44 191 PHE A O 1
ATOM 1571 N N . GLU A 1 192 ? -4.237 13.307 23.692 1.00 96.88 192 GLU A N 1
ATOM 1572 C CA . GLU A 1 192 ? -4.145 14.294 24.772 1.00 96.88 192 GLU A CA 1
ATOM 1573 C C . GLU A 1 192 ? -2.784 14.207 25.481 1.00 96.88 192 GLU A C 1
ATOM 1575 O O . GLU A 1 192 ? -2.050 15.195 25.536 1.00 96.88 192 GLU A O 1
ATOM 1580 N N . LEU A 1 193 ? -2.384 13.004 25.912 1.00 96.62 193 LEU A N 1
ATOM 1581 C CA . LEU A 1 193 ? -1.087 12.775 26.559 1.00 96.62 193 LEU A CA 1
ATOM 1582 C C . LEU A 1 193 ? 0.102 13.137 25.657 1.00 96.62 193 LEU A C 1
ATOM 1584 O O . LEU A 1 193 ? 1.117 13.644 26.142 1.00 96.62 193 LEU A O 1
ATOM 1588 N N . TYR A 1 194 ? -0.004 12.881 24.352 1.00 96.12 194 TYR A N 1
ATOM 1589 C CA . TYR A 1 194 ? 1.038 13.217 23.385 1.00 96.12 194 TYR A CA 1
ATOM 1590 C C . TYR A 1 194 ? 1.181 14.733 23.189 1.00 96.12 194 TYR A C 1
ATOM 1592 O O . TYR A 1 194 ? 2.302 15.236 23.126 1.00 96.12 194 TYR A O 1
ATOM 1600 N N . GLU A 1 195 ? 0.078 15.481 23.136 1.00 94.38 195 GLU A N 1
ATOM 1601 C CA . GLU A 1 195 ? 0.127 16.948 23.055 1.00 94.38 195 GLU A CA 1
ATOM 1602 C C . GLU A 1 195 ? 0.733 17.557 24.326 1.00 94.38 195 GLU A C 1
ATOM 1604 O O . GLU A 1 195 ? 1.608 18.422 24.246 1.00 94.38 195 GLU A O 1
ATOM 1609 N N . GLU A 1 196 ? 0.352 17.060 25.507 1.00 93.81 196 GLU A N 1
ATOM 1610 C CA . GLU A 1 196 ? 0.977 17.468 26.770 1.00 93.81 196 GLU A CA 1
ATOM 1611 C C . GLU A 1 196 ? 2.481 17.167 26.783 1.00 93.81 196 GLU A C 1
ATOM 1613 O O . GLU A 1 196 ? 3.287 18.014 27.172 1.00 93.81 196 GLU A O 1
ATOM 1618 N N . PHE A 1 197 ? 2.879 15.979 26.315 1.00 93.56 197 PHE A N 1
ATOM 1619 C CA . PHE A 1 197 ? 4.285 15.607 26.169 1.00 93.56 197 PHE A CA 1
ATOM 1620 C C . PHE A 1 197 ? 5.051 16.594 25.280 1.00 93.56 197 PHE A C 1
ATOM 1622 O O . PHE A 1 197 ? 6.159 17.009 25.635 1.00 93.56 197 PHE A O 1
ATOM 1629 N N . LEU A 1 198 ? 4.478 16.990 24.136 1.00 91.75 198 LEU A N 1
ATOM 1630 C CA . LEU A 1 198 ? 5.112 17.946 23.231 1.00 91.75 198 LEU A CA 1
ATOM 1631 C C . LEU A 1 198 ? 5.353 19.302 23.895 1.00 91.75 198 LEU A C 1
ATOM 1633 O O . LEU A 1 198 ? 6.371 19.923 23.599 1.00 91.75 198 LEU A O 1
ATOM 1637 N N . ILE A 1 199 ? 4.471 19.738 24.796 1.00 90.56 199 ILE A N 1
ATOM 1638 C CA . ILE A 1 199 ? 4.633 20.978 25.564 1.00 90.56 199 ILE A CA 1
ATOM 1639 C C . ILE A 1 199 ? 5.714 20.801 26.641 1.00 90.56 199 ILE A C 1
ATOM 1641 O O . ILE A 1 199 ? 6.677 21.569 26.693 1.00 90.56 199 ILE A O 1
ATOM 1645 N N . GLU A 1 200 ? 5.586 19.771 27.479 1.00 8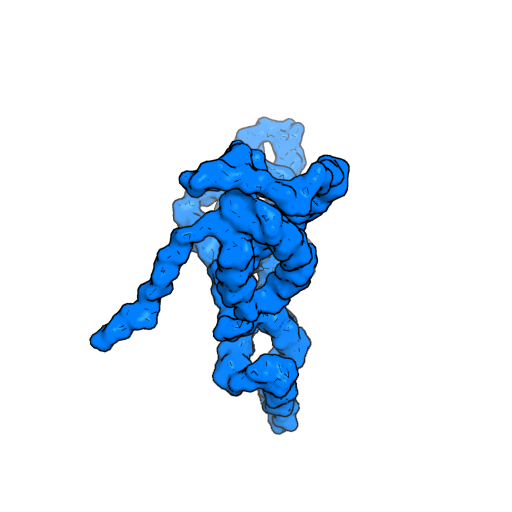9.81 200 GLU A N 1
ATOM 1646 C CA . GLU A 1 200 ? 6.427 19.570 28.664 1.00 89.81 200 GLU A CA 1
ATOM 1647 C C . GLU A 1 200 ? 7.887 19.252 28.325 1.00 89.81 200 GLU A C 1
ATOM 1649 O O . GLU A 1 200 ? 8.795 19.703 29.025 1.00 89.81 200 GLU A O 1
ATOM 1654 N N . ARG A 1 201 ? 8.153 18.530 27.227 1.00 84.94 201 ARG A N 1
ATOM 1655 C CA . ARG A 1 201 ? 9.527 18.165 26.831 1.00 84.94 201 ARG A CA 1
ATOM 1656 C C . ARG A 1 201 ? 10.407 19.375 26.495 1.00 84.94 201 ARG A C 1
ATOM 1658 O O . ARG A 1 201 ? 11.625 19.243 26.423 1.00 84.94 201 ARG A O 1
ATOM 1665 N N . HIS A 1 202 ? 9.799 20.532 26.225 1.00 81.25 202 HIS A N 1
ATOM 1666 C CA . HIS A 1 202 ? 10.512 21.782 25.964 1.00 81.25 202 HIS A CA 1
ATOM 1667 C C . HIS A 1 202 ? 10.794 22.586 27.239 1.00 81.25 202 HIS A C 1
ATOM 1669 O O . HIS A 1 202 ? 11.668 23.451 27.219 1.00 81.25 202 HIS A O 1
ATOM 1675 N N . THR A 1 203 ? 10.076 22.319 28.332 1.00 78.69 203 THR A N 1
ATOM 1676 C CA . THR A 1 203 ? 10.161 23.090 29.582 1.00 78.69 203 THR A CA 1
ATOM 1677 C C . THR A 1 203 ? 10.809 22.319 30.729 1.00 78.69 203 THR A C 1
ATOM 1679 O O . THR A 1 203 ? 11.359 22.936 31.638 1.00 78.69 203 THR A O 1
ATOM 1682 N N . ASN A 1 204 ? 10.753 20.987 30.690 1.00 77.12 204 ASN A N 1
ATOM 1683 C CA . ASN A 1 204 ? 11.173 20.098 31.769 1.00 77.12 204 ASN A CA 1
ATOM 1684 C C . ASN A 1 204 ? 12.367 19.222 31.360 1.00 77.12 204 ASN A C 1
ATOM 1686 O O . ASN A 1 204 ? 12.785 19.196 30.202 1.00 77.12 204 ASN A O 1
ATOM 1690 N N . ASP A 1 205 ? 12.905 18.461 32.320 1.00 85.75 205 ASP A N 1
ATOM 1691 C CA . ASP A 1 205 ? 13.865 17.399 32.013 1.00 85.75 205 ASP A CA 1
ATOM 1692 C C . ASP A 1 205 ? 13.225 16.354 31.082 1.00 85.75 205 ASP A C 1
ATOM 1694 O O . ASP A 1 205 ? 12.181 15.769 31.391 1.00 85.75 205 ASP A O 1
ATOM 1698 N N . SER A 1 206 ? 13.859 16.132 29.930 1.00 79.38 206 SER A N 1
ATOM 1699 C CA . SER A 1 206 ? 13.332 15.282 28.857 1.00 79.38 206 SER A CA 1
ATOM 1700 C C . SER A 1 206 ? 13.117 13.838 29.317 1.00 79.38 206 SER A C 1
ATOM 1702 O O . SER A 1 206 ? 12.090 13.242 29.001 1.00 79.38 206 SER A O 1
ATOM 1704 N N . ASN A 1 207 ? 14.048 13.271 30.090 1.00 84.44 207 ASN A N 1
ATOM 1705 C CA . ASN A 1 207 ? 13.964 11.873 30.516 1.00 84.44 207 ASN A CA 1
ATOM 1706 C C . ASN A 1 207 ? 12.854 11.666 31.549 1.00 84.44 207 ASN A C 1
ATOM 1708 O O . ASN A 1 207 ? 12.064 10.734 31.412 1.00 84.44 207 ASN A O 1
ATOM 1712 N N . ASN A 1 208 ? 12.743 12.562 32.531 1.00 86.50 208 ASN A N 1
ATOM 1713 C CA . ASN A 1 208 ? 11.664 12.514 33.519 1.00 86.50 208 ASN A CA 1
ATOM 1714 C C . ASN A 1 208 ? 10.286 12.700 32.868 1.00 86.50 208 ASN A C 1
ATOM 1716 O O . ASN A 1 208 ? 9.327 12.027 33.245 1.00 86.50 208 ASN A O 1
ATOM 1720 N N . THR A 1 209 ? 10.192 13.580 31.868 1.00 88.50 209 THR A N 1
ATOM 1721 C CA . THR A 1 209 ? 8.948 13.803 31.115 1.00 88.50 209 THR A CA 1
ATOM 1722 C C . THR A 1 209 ? 8.542 12.543 30.348 1.00 88.50 209 THR A C 1
ATOM 1724 O O . THR A 1 209 ? 7.389 12.123 30.428 1.00 88.50 209 THR A O 1
ATOM 1727 N N . ILE A 1 210 ? 9.489 11.891 29.661 1.00 90.31 210 ILE A N 1
ATOM 1728 C CA . ILE A 1 210 ? 9.249 10.620 28.959 1.00 90.31 210 ILE A CA 1
ATOM 1729 C C . ILE A 1 210 ? 8.797 9.529 29.937 1.00 90.31 210 ILE A C 1
ATOM 1731 O O . ILE A 1 210 ? 7.838 8.820 29.645 1.00 90.31 210 ILE A O 1
ATOM 1735 N N . GLU A 1 211 ? 9.449 9.393 31.094 1.00 91.19 211 GLU A N 1
ATOM 1736 C CA . GLU A 1 211 ? 9.099 8.376 32.097 1.00 91.19 211 GLU A CA 1
ATOM 1737 C C . GLU A 1 211 ? 7.675 8.565 32.639 1.00 91.19 211 GLU A C 1
ATOM 1739 O O . GLU A 1 211 ? 6.877 7.624 32.691 1.00 91.19 211 GLU A O 1
ATOM 1744 N N . SER A 1 212 ? 7.346 9.810 32.991 1.00 92.62 212 SER A N 1
ATOM 1745 C CA . SER A 1 212 ? 6.030 10.198 33.498 1.00 92.62 212 SER A CA 1
ATOM 1746 C C . SER A 1 212 ? 4.935 9.911 32.468 1.00 92.62 212 SER A C 1
ATOM 1748 O O . SER A 1 212 ? 3.970 9.200 32.758 1.00 92.62 212 SER A O 1
ATOM 1750 N N . LYS A 1 213 ? 5.113 10.378 31.224 1.00 94.38 213 LYS A N 1
ATOM 1751 C CA . LYS A 1 213 ? 4.135 10.158 30.150 1.00 94.38 213 LYS A CA 1
ATOM 1752 C C . LYS A 1 213 ? 4.040 8.688 29.751 1.00 94.38 213 LYS A C 1
ATOM 1754 O O . LYS A 1 213 ? 2.937 8.219 29.498 1.00 94.38 213 LYS A O 1
ATOM 1759 N N . SER A 1 214 ? 5.145 7.940 29.767 1.00 94.81 214 SER A N 1
ATOM 1760 C CA . SER A 1 214 ? 5.115 6.494 29.518 1.00 94.81 214 SER A CA 1
ATOM 1761 C C . SER A 1 214 ? 4.246 5.757 30.536 1.00 94.81 214 SER A C 1
ATOM 1763 O O . SER A 1 214 ? 3.436 4.905 30.171 1.00 94.81 214 SER A O 1
ATOM 1765 N N . THR A 1 215 ? 4.353 6.130 31.813 1.00 95.88 215 THR A N 1
ATOM 1766 C CA . THR A 1 215 ? 3.521 5.559 32.880 1.00 95.88 215 THR A CA 1
ATOM 1767 C C . THR A 1 215 ? 2.040 5.868 32.652 1.00 95.88 215 THR A C 1
ATOM 1769 O O . THR A 1 215 ? 1.229 4.946 32.625 1.00 95.88 215 THR A O 1
ATOM 1772 N N . LEU A 1 216 ? 1.698 7.132 32.379 1.00 96.88 216 LEU A N 1
ATOM 1773 C CA . LEU A 1 216 ? 0.314 7.547 32.114 1.00 96.88 216 LEU A CA 1
ATOM 1774 C C . LEU A 1 216 ? -0.286 6.872 30.872 1.00 96.88 216 LEU A C 1
ATOM 1776 O O . LEU A 1 216 ? -1.454 6.486 30.886 1.00 96.88 216 LEU A O 1
ATOM 1780 N N . ILE A 1 217 ? 0.507 6.689 29.809 1.00 97.44 217 ILE A N 1
ATOM 1781 C CA . ILE A 1 217 ? 0.072 5.957 28.613 1.00 97.44 217 ILE A CA 1
ATOM 1782 C C . ILE A 1 217 ? -0.276 4.513 28.983 1.00 97.44 217 ILE A C 1
ATOM 1784 O O . ILE A 1 217 ? -1.348 4.052 28.612 1.00 97.44 217 ILE A O 1
ATOM 1788 N N . LYS A 1 218 ? 0.565 3.813 29.755 1.00 96.75 218 LYS A N 1
ATOM 1789 C CA . LYS A 1 218 ? 0.288 2.427 30.184 1.00 96.75 218 LYS A CA 1
ATOM 1790 C C . LYS A 1 218 ? -0.937 2.300 31.094 1.00 96.75 218 LYS A C 1
ATOM 1792 O O . LYS A 1 218 ? -1.556 1.241 31.126 1.00 96.75 218 LYS A O 1
ATOM 1797 N N . GLU A 1 219 ? -1.277 3.347 31.843 1.00 96.69 219 GLU A N 1
ATOM 1798 C CA . GLU A 1 219 ? -2.464 3.373 32.707 1.00 96.69 219 GLU A CA 1
ATOM 1799 C C . GLU A 1 219 ? -3.763 3.612 31.926 1.00 96.69 219 GLU A C 1
ATOM 1801 O O . GLU A 1 219 ? -4.797 3.035 32.267 1.00 96.69 219 GLU A O 1
ATOM 1806 N N . LYS A 1 220 ? -3.723 4.461 30.890 1.00 97.38 220 LYS A N 1
ATOM 1807 C CA . LYS A 1 220 ? -4.910 4.878 30.127 1.00 97.38 220 LYS A CA 1
ATOM 1808 C C . LYS A 1 220 ? -5.146 4.104 28.830 1.00 97.38 220 LYS A C 1
ATOM 1810 O O . LYS A 1 220 ? -6.278 4.027 28.363 1.00 97.38 220 LYS A O 1
ATOM 1815 N N . VAL A 1 221 ? -4.091 3.568 28.227 1.00 97.94 221 VAL A N 1
ATOM 1816 C CA . VAL A 1 221 ? -4.117 2.937 26.905 1.00 97.94 221 VAL A CA 1
ATOM 1817 C C . VAL A 1 221 ? -3.760 1.468 27.067 1.00 97.94 221 VAL A C 1
ATOM 1819 O O . VAL A 1 221 ? -2.711 1.133 27.620 1.00 97.94 221 VAL A O 1
ATOM 1822 N N . SER A 1 222 ? -4.626 0.571 26.589 1.00 97.69 222 SER A N 1
ATOM 1823 C CA . SER A 1 222 ? -4.349 -0.859 26.689 1.00 97.69 222 SER A CA 1
ATOM 1824 C C . SER A 1 222 ? -3.115 -1.256 25.878 1.00 97.69 222 SER A C 1
ATOM 1826 O O . SER A 1 222 ? -2.735 -0.620 24.893 1.00 97.69 222 SER A O 1
ATOM 1828 N N . GLN A 1 223 ? -2.509 -2.378 26.256 1.00 97.25 223 GLN A N 1
ATOM 1829 C CA . GLN A 1 223 ? -1.360 -2.935 25.548 1.00 97.25 223 GLN A CA 1
ATOM 1830 C C . GLN A 1 223 ? -1.653 -3.205 24.060 1.00 97.25 223 GLN A C 1
ATOM 1832 O O . GLN A 1 223 ? -0.826 -2.888 23.208 1.00 97.25 223 GLN A O 1
ATOM 1837 N N . ASN A 1 224 ? -2.848 -3.707 23.729 1.00 97.25 224 ASN A N 1
ATOM 1838 C CA . ASN A 1 224 ? -3.258 -3.902 22.334 1.00 97.25 224 ASN A CA 1
ATOM 1839 C C . ASN A 1 224 ? -3.383 -2.573 21.580 1.00 97.25 224 ASN A C 1
ATOM 1841 O O . ASN A 1 224 ? -2.921 -2.472 20.442 1.00 97.25 224 ASN A O 1
ATOM 1845 N N . ALA A 1 225 ? -3.925 -1.539 22.228 1.00 97.94 225 ALA A N 1
ATOM 1846 C CA . ALA A 1 225 ? -4.006 -0.211 21.637 1.00 97.94 225 ALA A CA 1
ATOM 1847 C C . ALA A 1 225 ? -2.613 0.390 21.399 1.00 97.94 225 ALA A C 1
ATOM 1849 O O . ALA A 1 225 ? -2.398 1.003 20.358 1.00 97.94 225 ALA A O 1
ATOM 1850 N N . ILE A 1 226 ? -1.633 0.149 22.277 1.00 98.38 226 ILE A N 1
ATOM 1851 C CA . ILE A 1 226 ? -0.237 0.571 22.061 1.00 98.38 226 ILE A CA 1
ATOM 1852 C C . ILE A 1 226 ? 0.365 -0.106 20.822 1.00 98.38 226 ILE A C 1
ATOM 1854 O O . ILE A 1 226 ? 0.973 0.573 19.992 1.00 98.38 226 ILE A O 1
ATOM 1858 N N . TYR A 1 227 ? 0.153 -1.415 20.648 1.00 98.31 227 TYR A N 1
ATOM 1859 C CA . TYR A 1 227 ? 0.579 -2.126 19.437 1.00 98.31 227 TYR A CA 1
ATOM 1860 C C . TYR A 1 227 ? -0.080 -1.557 18.179 1.00 98.31 227 TYR A C 1
ATOM 1862 O O . TYR A 1 227 ? 0.596 -1.314 17.178 1.00 98.31 227 TYR A O 1
ATOM 1870 N N . SER A 1 228 ? -1.382 -1.279 18.254 1.00 98.12 228 SER A N 1
ATOM 1871 C CA . SER A 1 228 ? -2.141 -0.666 17.166 1.00 98.12 228 SER A CA 1
ATOM 1872 C C . SER A 1 228 ? -1.621 0.731 16.813 1.00 98.12 228 SER A C 1
ATOM 1874 O O . SER A 1 228 ? -1.393 1.015 15.639 1.00 98.12 228 SER A O 1
ATOM 1876 N N . LEU A 1 229 ? -1.356 1.591 17.803 1.00 98.25 229 LEU A N 1
ATOM 1877 C CA . LEU A 1 229 ? -0.801 2.934 17.595 1.00 98.25 229 LEU A CA 1
ATOM 1878 C C . LEU A 1 229 ? 0.575 2.878 16.930 1.00 98.25 229 LEU A C 1
ATOM 1880 O O . LEU A 1 229 ? 0.821 3.620 15.979 1.00 98.25 229 LEU A O 1
ATOM 1884 N N . ALA A 1 230 ? 1.456 1.987 17.393 1.00 97.81 230 ALA A N 1
ATOM 1885 C CA . ALA A 1 230 ? 2.778 1.804 16.801 1.00 97.81 230 ALA A CA 1
ATOM 1886 C C . ALA A 1 230 ? 2.684 1.322 15.344 1.00 97.81 230 ALA A C 1
ATOM 1888 O O . ALA A 1 230 ? 3.399 1.827 14.479 1.00 97.81 230 ALA A O 1
ATOM 1889 N N . GLN A 1 231 ? 1.762 0.403 15.045 1.00 98.06 231 GLN A N 1
ATOM 1890 C CA . GLN A 1 231 ? 1.568 -0.067 13.676 1.00 98.06 231 GLN A CA 1
ATOM 1891 C C . GLN A 1 231 ? 0.929 0.993 12.769 1.00 98.06 231 GLN A C 1
ATOM 1893 O O . GLN A 1 231 ? 1.345 1.166 11.625 1.00 98.06 231 GLN A O 1
ATOM 1898 N N . LEU A 1 232 ? -0.052 1.749 13.264 1.00 98.06 232 LEU A N 1
ATOM 1899 C CA . LEU A 1 232 ? -0.647 2.868 12.526 1.00 98.06 232 LEU A CA 1
ATOM 1900 C C . LEU A 1 232 ? 0.382 3.966 12.244 1.00 98.06 232 LEU A C 1
ATOM 1902 O O . LEU A 1 232 ? 0.352 4.568 11.168 1.00 98.06 232 LEU A O 1
ATOM 1906 N N . TYR A 1 233 ? 1.305 4.204 13.179 1.00 97.69 233 TYR A N 1
ATOM 1907 C CA . TYR A 1 233 ? 2.445 5.082 12.957 1.00 97.69 233 TYR A CA 1
ATOM 1908 C C . TYR A 1 233 ? 3.300 4.589 11.781 1.00 97.69 233 TYR A C 1
ATOM 1910 O O . TYR A 1 233 ? 3.552 5.379 10.874 1.00 97.69 233 TYR A O 1
ATOM 1918 N N . ASP A 1 234 ? 3.688 3.309 11.743 1.00 97.00 234 ASP A N 1
ATOM 1919 C CA . ASP A 1 234 ? 4.503 2.754 10.650 1.00 97.00 234 ASP A CA 1
ATOM 1920 C C . ASP A 1 234 ? 3.791 2.844 9.298 1.00 97.00 234 ASP A C 1
ATOM 1922 O O . ASP A 1 234 ? 4.373 3.321 8.320 1.00 97.00 234 ASP A O 1
ATOM 1926 N N . ILE A 1 235 ? 2.507 2.480 9.248 1.00 97.88 235 ILE A N 1
ATOM 1927 C CA . ILE A 1 235 ? 1.699 2.601 8.029 1.00 97.88 235 ILE A CA 1
ATOM 1928 C C . ILE A 1 235 ? 1.689 4.045 7.532 1.00 97.88 235 ILE A C 1
ATOM 1930 O O . ILE A 1 235 ? 1.930 4.295 6.352 1.00 97.88 235 ILE A O 1
ATOM 1934 N N . GLY A 1 236 ? 1.446 5.015 8.415 1.00 97.75 236 GLY A N 1
ATOM 1935 C CA . GLY A 1 236 ? 1.401 6.421 8.028 1.00 97.75 236 GLY A CA 1
ATOM 1936 C C . GLY A 1 236 ? 2.764 7.036 7.713 1.00 97.75 236 GLY A C 1
ATOM 1937 O O . GLY A 1 236 ? 2.855 7.910 6.847 1.00 97.75 236 GLY A O 1
ATOM 1938 N N . TYR A 1 237 ? 3.824 6.598 8.392 1.00 96.69 237 TYR A N 1
ATOM 1939 C CA . TYR A 1 237 ? 5.184 7.090 8.189 1.00 96.69 237 TYR A CA 1
ATOM 1940 C C . TYR A 1 237 ? 5.764 6.579 6.867 1.00 96.69 237 TYR A C 1
ATOM 1942 O O . TYR A 1 237 ? 6.226 7.381 6.053 1.00 96.69 237 TYR A O 1
ATOM 1950 N N . PHE A 1 238 ? 5.685 5.268 6.622 1.00 96.00 238 PHE A N 1
ATOM 1951 C CA . PHE A 1 238 ? 6.236 4.624 5.426 1.00 96.00 238 PHE A CA 1
ATOM 1952 C C . PHE A 1 238 ? 5.254 4.561 4.252 1.00 96.00 238 PHE A C 1
ATOM 1954 O O . PHE A 1 238 ? 5.644 4.147 3.163 1.00 96.00 238 PHE A O 1
ATOM 1961 N N . ARG A 1 239 ? 4.001 5.002 4.447 1.00 95.44 239 ARG A N 1
ATOM 1962 C CA . ARG A 1 239 ? 2.908 4.897 3.463 1.00 95.44 239 ARG A CA 1
ATOM 1963 C C . ARG A 1 239 ? 2.683 3.451 3.016 1.00 95.44 239 ARG A C 1
ATOM 1965 O O . ARG A 1 239 ? 2.548 3.180 1.824 1.00 95.44 239 ARG A O 1
ATOM 1972 N N . LEU A 1 240 ? 2.687 2.534 3.983 1.00 96.69 240 LEU A N 1
ATOM 1973 C CA . LEU A 1 240 ? 2.466 1.113 3.725 1.00 96.69 240 LEU A CA 1
ATOM 1974 C C . LEU A 1 240 ? 1.042 0.874 3.234 1.00 96.69 240 LEU A C 1
ATOM 1976 O O . LEU A 1 240 ? 0.137 1.665 3.491 1.00 96.69 240 LEU A O 1
ATOM 1980 N N . TYR A 1 241 ? 0.841 -0.252 2.566 1.00 97.00 241 TYR A N 1
ATOM 1981 C CA . TYR A 1 241 ? -0.489 -0.735 2.236 1.00 97.00 241 TYR A CA 1
ATOM 1982 C C . TYR A 1 241 ? -1.256 -1.145 3.506 1.00 97.00 241 TYR A C 1
ATOM 1984 O O . TYR A 1 241 ? -0.637 -1.594 4.476 1.00 97.00 241 TYR A O 1
ATOM 1992 N N . PRO A 1 242 ? -2.593 -1.006 3.537 1.00 96.88 242 PRO A N 1
ATOM 1993 C CA . PRO A 1 242 ? -3.378 -1.344 4.722 1.00 96.88 242 PRO A CA 1
ATOM 1994 C C . PRO A 1 242 ? -3.318 -2.835 5.099 1.00 96.88 242 PRO A C 1
ATOM 1996 O O . PRO A 1 242 ? -3.544 -3.183 6.254 1.00 96.88 242 PRO A O 1
ATOM 1999 N N . GLU A 1 243 ? -2.966 -3.715 4.161 1.00 96.25 243 GLU A N 1
ATOM 2000 C CA . GLU A 1 243 ? -2.710 -5.143 4.377 1.00 96.25 243 GLU A CA 1
ATOM 2001 C C . GLU A 1 243 ? -1.530 -5.401 5.329 1.00 96.25 243 GLU A C 1
ATOM 2003 O O . GLU A 1 243 ? -1.503 -6.422 6.016 1.00 96.25 243 GLU A O 1
ATOM 2008 N N . GLU A 1 244 ? -0.584 -4.463 5.442 1.00 96.88 244 GLU A N 1
ATOM 2009 C CA . GLU A 1 244 ? 0.523 -4.572 6.398 1.00 96.88 244 GLU A CA 1
ATOM 2010 C C . GLU A 1 244 ? 0.061 -4.357 7.850 1.00 96.88 244 GLU A C 1
ATOM 2012 O O . GLU A 1 244 ? 0.838 -4.610 8.769 1.00 96.88 244 GLU A O 1
ATOM 2017 N N . TYR A 1 245 ? -1.185 -3.922 8.098 1.00 97.31 245 TYR A N 1
ATOM 2018 C CA . TYR A 1 245 ? -1.699 -3.713 9.455 1.00 97.31 245 TYR A CA 1
ATOM 2019 C C . TYR A 1 245 ? -1.643 -4.983 10.304 1.00 97.31 245 TYR A C 1
ATOM 2021 O O . TYR A 1 245 ? -0.993 -4.976 11.345 1.00 97.31 245 TYR A O 1
ATOM 2029 N N . GLU A 1 246 ? -2.256 -6.083 9.861 1.00 94.75 246 GLU A N 1
ATOM 2030 C CA . GLU A 1 246 ? -2.317 -7.314 10.663 1.00 94.75 246 GLU A CA 1
ATOM 2031 C C . GLU A 1 246 ? -0.921 -7.898 10.907 1.00 94.75 246 GLU A C 1
ATOM 2033 O O . GLU A 1 246 ? -0.546 -8.200 12.040 1.00 94.75 246 GLU A O 1
ATOM 2038 N N . LYS A 1 247 ? -0.110 -7.999 9.848 1.00 94.12 247 LYS A N 1
ATOM 2039 C CA . LYS A 1 247 ? 1.253 -8.535 9.928 1.00 94.12 247 LYS A CA 1
ATOM 2040 C C . LYS A 1 247 ? 2.143 -7.688 10.834 1.00 94.12 247 LYS A C 1
ATOM 2042 O O . LYS A 1 247 ? 2.875 -8.240 11.654 1.00 94.12 247 LYS A O 1
ATOM 2047 N N . GLY A 1 248 ? 2.094 -6.367 10.692 1.00 95.94 248 GLY A N 1
ATOM 2048 C CA . GLY A 1 248 ? 2.884 -5.472 11.524 1.00 95.94 248 GLY A CA 1
ATOM 2049 C C . GLY A 1 248 ? 2.403 -5.454 12.973 1.00 95.94 248 GLY A C 1
ATOM 2050 O O . GLY A 1 248 ? 3.232 -5.492 13.877 1.00 95.94 248 GLY A O 1
ATOM 2051 N N . LEU A 1 249 ? 1.091 -5.531 13.218 1.00 97.06 249 LEU A N 1
ATOM 2052 C CA . LEU A 1 249 ? 0.531 -5.662 14.564 1.00 97.06 249 LEU A CA 1
ATOM 2053 C C . LEU A 1 249 ? 1.052 -6.923 15.274 1.00 97.06 249 LEU A C 1
ATOM 2055 O O . LEU A 1 249 ? 1.476 -6.843 16.427 1.00 97.06 249 LEU A O 1
ATOM 2059 N N . GLU A 1 250 ? 1.087 -8.071 14.590 1.00 96.88 250 GLU A N 1
ATOM 2060 C CA . GLU A 1 250 ? 1.668 -9.307 15.137 1.00 96.88 250 GLU A CA 1
ATOM 2061 C C . GLU A 1 250 ? 3.171 -9.176 15.423 1.00 96.88 250 GLU A C 1
ATOM 2063 O O . GLU A 1 250 ? 3.665 -9.717 16.412 1.00 96.88 250 GLU A O 1
ATOM 2068 N N . MET A 1 251 ? 3.911 -8.415 14.612 1.00 95.94 251 MET A N 1
ATOM 2069 C CA . MET A 1 251 ? 5.309 -8.095 14.916 1.00 95.94 251 MET A CA 1
ATOM 2070 C C . MET A 1 251 ? 5.417 -7.229 16.178 1.00 95.94 251 MET A C 1
ATOM 2072 O O . MET A 1 251 ? 6.190 -7.578 17.069 1.00 95.94 251 MET A O 1
ATOM 2076 N N . LYS A 1 252 ? 4.590 -6.179 16.312 1.00 96.50 252 LYS A N 1
ATOM 2077 C CA . LYS A 1 252 ? 4.579 -5.297 17.494 1.00 96.50 252 LYS A CA 1
ATOM 2078 C C . LYS A 1 252 ? 4.239 -6.040 18.782 1.00 96.50 252 LYS A C 1
ATOM 2080 O O . LYS A 1 252 ? 4.809 -5.724 19.819 1.00 96.50 252 LYS A O 1
ATOM 2085 N N . LYS A 1 253 ? 3.381 -7.065 18.729 1.00 96.50 253 LYS A N 1
ATOM 2086 C CA . LYS A 1 253 ? 3.058 -7.915 19.892 1.00 96.50 253 LYS A CA 1
ATOM 2087 C C . LYS A 1 253 ? 4.272 -8.647 20.477 1.00 96.50 253 LYS A C 1
ATOM 2089 O O . LYS A 1 253 ? 4.240 -9.017 21.647 1.00 96.50 253 LYS A O 1
ATOM 2094 N N . ASN A 1 254 ? 5.331 -8.845 19.690 1.00 94.88 254 ASN A N 1
ATOM 2095 C CA . ASN A 1 254 ? 6.588 -9.441 20.151 1.00 94.88 254 ASN A CA 1
ATOM 2096 C C . ASN A 1 254 ? 7.598 -8.401 20.671 1.00 94.88 254 ASN A C 1
ATOM 2098 O O . ASN A 1 254 ? 8.670 -8.781 21.144 1.00 94.88 254 ASN A O 1
ATOM 2102 N N . GLU A 1 255 ? 7.284 -7.108 20.575 1.00 94.06 255 GLU A N 1
ATOM 2103 C CA . GLU A 1 255 ? 8.118 -6.019 21.081 1.00 94.06 255 GLU A CA 1
ATOM 2104 C C . GLU A 1 255 ? 7.734 -5.642 22.522 1.00 94.06 255 GLU A C 1
ATOM 2106 O O . GLU A 1 255 ? 6.585 -5.782 22.958 1.00 94.06 255 GLU A O 1
ATOM 2111 N N . ASP A 1 256 ? 8.717 -5.137 23.269 1.00 95.19 256 ASP A N 1
ATOM 2112 C CA . ASP A 1 256 ? 8.496 -4.584 24.603 1.00 95.19 256 ASP A CA 1
ATOM 2113 C C . ASP A 1 256 ? 7.671 -3.289 24.501 1.00 95.19 256 ASP A C 1
ATOM 2115 O O . ASP A 1 256 ? 8.014 -2.356 23.769 1.00 95.19 256 ASP A O 1
ATOM 2119 N N . VAL A 1 257 ? 6.577 -3.225 25.260 1.00 95.25 257 VAL A N 1
ATOM 2120 C CA . VAL A 1 257 ? 5.666 -2.077 25.312 1.00 95.25 257 VAL A CA 1
ATOM 2121 C C . VAL A 1 257 ? 6.404 -0.792 25.692 1.00 95.25 257 VAL A C 1
ATOM 2123 O O . VA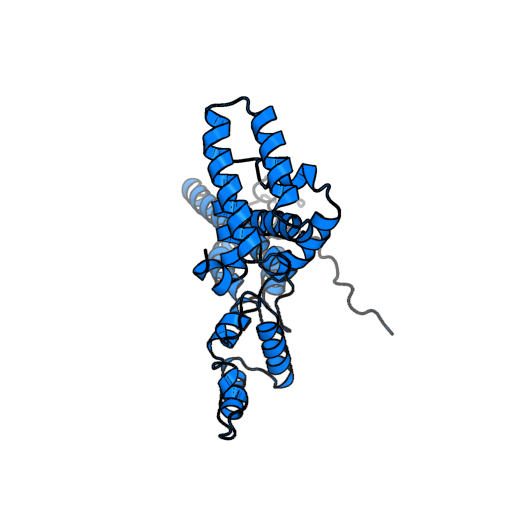L A 1 257 ? 6.131 0.261 25.116 1.00 95.25 257 VAL A O 1
ATOM 2126 N N . ASP A 1 258 ? 7.367 -0.859 26.613 1.00 93.75 258 ASP A N 1
ATOM 2127 C CA . ASP A 1 258 ? 8.145 0.311 27.021 1.00 93.75 258 ASP A CA 1
ATOM 2128 C C . ASP A 1 258 ? 9.032 0.833 25.881 1.00 93.75 258 ASP A C 1
ATOM 2130 O O . ASP A 1 258 ? 9.210 2.046 25.733 1.00 93.75 258 ASP A O 1
ATOM 2134 N N . VAL A 1 259 ? 9.544 -0.063 25.030 1.00 92.75 259 VAL A N 1
ATOM 2135 C CA . VAL A 1 259 ? 10.304 0.306 23.826 1.00 92.75 259 VAL A CA 1
ATOM 2136 C C . VAL A 1 259 ? 9.386 0.995 22.819 1.00 92.75 259 VAL A C 1
ATOM 2138 O O . VAL A 1 259 ? 9.727 2.066 22.311 1.00 92.75 259 VAL A O 1
ATOM 2141 N N . LEU A 1 260 ? 8.194 0.447 22.577 1.00 95.62 260 LEU A N 1
ATOM 2142 C CA . LEU A 1 260 ? 7.224 1.051 21.662 1.00 95.62 260 LEU A CA 1
ATOM 2143 C C . LEU A 1 260 ? 6.812 2.451 22.116 1.00 95.62 260 LEU A C 1
ATOM 2145 O O . LEU A 1 260 ? 6.855 3.396 21.329 1.00 95.62 260 LEU A O 1
ATOM 2149 N N . ILE A 1 261 ? 6.476 2.625 23.392 1.00 96.12 261 ILE A N 1
ATOM 2150 C CA . ILE A 1 261 ? 6.069 3.938 23.892 1.00 96.12 261 ILE A CA 1
ATOM 2151 C C . ILE A 1 261 ? 7.203 4.954 23.728 1.00 96.12 261 ILE A C 1
ATOM 2153 O O . ILE A 1 261 ? 6.992 6.021 23.151 1.00 96.12 261 ILE A O 1
ATOM 2157 N N . ARG A 1 262 ? 8.416 4.634 24.192 1.00 92.00 262 ARG A N 1
ATOM 2158 C CA . ARG A 1 262 ? 9.527 5.597 24.182 1.00 92.00 262 ARG A CA 1
ATOM 2159 C C . ARG A 1 262 ? 9.986 5.959 22.774 1.00 92.00 262 ARG A C 1
ATOM 2161 O O . ARG A 1 262 ? 10.245 7.131 22.516 1.00 92.00 262 ARG A O 1
ATOM 2168 N N . TYR A 1 263 ? 10.103 4.978 21.880 1.00 87.50 263 TYR A N 1
ATOM 2169 C CA . TYR A 1 263 ? 10.740 5.184 20.577 1.00 87.50 263 TYR A CA 1
ATOM 2170 C C . TYR A 1 263 ? 9.751 5.416 19.432 1.00 87.50 263 TYR A C 1
ATOM 2172 O O . TYR A 1 263 ? 10.080 6.173 18.520 1.00 87.50 263 TYR A O 1
ATOM 2180 N N . TYR A 1 264 ? 8.547 4.839 19.484 1.00 89.19 264 TYR A N 1
ATOM 2181 C CA . TYR A 1 264 ? 7.516 5.083 18.468 1.00 89.19 264 TYR A CA 1
ATOM 2182 C C . TYR A 1 264 ? 6.590 6.218 18.875 1.00 89.19 264 TYR A C 1
ATOM 2184 O O . TYR A 1 264 ? 6.371 7.140 18.093 1.00 89.19 264 TYR A O 1
ATOM 2192 N N . LEU A 1 265 ? 6.049 6.166 20.094 1.00 91.81 265 LEU A N 1
ATOM 2193 C CA . LEU A 1 265 ? 4.935 7.038 20.471 1.00 91.81 265 LEU A CA 1
ATOM 2194 C C . LEU A 1 265 ? 5.371 8.380 21.068 1.00 91.81 265 LEU A C 1
ATOM 2196 O O . LEU A 1 265 ? 4.675 9.377 20.902 1.00 91.81 265 LEU A O 1
ATOM 2200 N N . LEU A 1 266 ? 6.538 8.425 21.711 1.00 91.62 266 LEU A N 1
ATOM 2201 C CA . LEU A 1 266 ? 7.142 9.636 22.281 1.00 91.62 266 LEU A CA 1
ATOM 2202 C C . LEU A 1 266 ? 8.470 10.018 21.596 1.00 91.62 266 LEU A C 1
ATOM 2204 O O . LEU A 1 266 ? 9.130 10.974 22.000 1.00 91.62 266 LEU A O 1
ATOM 2208 N N . GLY A 1 267 ? 8.870 9.292 20.547 1.00 79.56 267 GLY A N 1
ATOM 2209 C CA . GLY A 1 267 ? 10.210 9.401 19.960 1.00 79.56 267 GLY A CA 1
ATOM 2210 C C . GLY A 1 267 ? 10.434 10.606 19.042 1.00 79.56 267 GLY A C 1
ATOM 2211 O O . GLY A 1 267 ? 11.577 10.975 18.774 1.00 79.56 267 GLY A O 1
ATOM 2212 N N . ASN A 1 268 ? 9.373 11.240 18.532 1.00 78.12 268 ASN A N 1
ATOM 2213 C CA . ASN A 1 268 ? 9.483 12.384 17.623 1.00 78.12 268 ASN A CA 1
ATOM 2214 C C . ASN A 1 268 ? 8.256 13.309 17.690 1.00 78.12 268 ASN A C 1
ATOM 2216 O O . ASN A 1 268 ? 7.275 13.004 18.358 1.00 78.12 268 ASN A O 1
ATOM 2220 N N . GLY A 1 269 ? 8.325 14.458 17.008 1.00 86.56 269 GLY A N 1
ATOM 2221 C CA . GLY A 1 269 ? 7.272 15.485 16.992 1.00 86.56 269 GLY A CA 1
ATOM 2222 C C . GLY A 1 269 ? 6.180 15.304 15.931 1.00 86.56 269 GLY A C 1
ATOM 2223 O O . GLY A 1 269 ? 5.433 16.245 15.689 1.00 86.56 269 GLY A O 1
ATOM 2224 N N . ILE A 1 270 ? 6.122 14.153 15.252 1.00 93.38 270 ILE A N 1
ATOM 2225 C CA . ILE A 1 270 ? 5.202 13.905 14.126 1.00 93.38 270 ILE A CA 1
ATOM 2226 C C . ILE A 1 270 ? 4.293 12.686 14.351 1.00 93.38 270 ILE A C 1
ATOM 2228 O O . ILE A 1 270 ? 3.543 12.315 13.451 1.00 93.38 270 ILE A O 1
ATOM 2232 N N . VAL A 1 271 ? 4.324 12.062 15.534 1.00 96.06 271 VAL A N 1
ATOM 2233 C CA . VAL A 1 271 ? 3.636 10.787 15.817 1.00 96.06 271 VAL A CA 1
ATOM 2234 C C . VAL A 1 271 ? 2.140 10.881 15.541 1.00 96.06 271 VAL A C 1
ATOM 2236 O O . VAL A 1 271 ? 1.605 10.070 14.787 1.00 96.06 271 VAL A O 1
ATOM 2239 N N . LYS A 1 272 ? 1.473 11.911 16.077 1.00 96.19 272 LYS A N 1
ATOM 2240 C CA . LYS A 1 272 ? 0.040 12.148 15.850 1.00 96.19 272 LYS A CA 1
ATOM 2241 C C . LYS A 1 272 ? -0.297 12.262 14.362 1.00 96.19 272 LYS A C 1
ATOM 2243 O O . LYS A 1 272 ? -1.232 11.620 13.894 1.00 96.19 272 LYS A O 1
ATOM 2248 N N . GLU A 1 273 ? 0.482 13.036 13.602 1.00 96.62 273 GLU A N 1
ATOM 2249 C CA . GLU A 1 273 ? 0.284 13.202 12.155 1.00 96.62 273 GLU A CA 1
ATOM 2250 C C . GLU A 1 273 ? 0.388 11.858 11.421 1.00 96.62 273 GLU A C 1
ATOM 2252 O O . GLU A 1 273 ? -0.428 11.565 10.544 1.00 96.62 273 GLU A O 1
ATOM 2257 N N . LYS A 1 274 ? 1.363 11.019 11.793 1.00 97.62 274 LYS A N 1
ATOM 2258 C CA . LYS A 1 274 ? 1.570 9.718 11.147 1.00 97.62 274 LYS A CA 1
ATOM 2259 C C . LYS A 1 274 ? 0.507 8.702 11.524 1.00 97.62 274 LYS A C 1
ATOM 2261 O O . LYS A 1 274 ? 0.000 8.038 10.631 1.00 97.62 274 LYS A O 1
ATOM 2266 N N . ILE A 1 275 ? 0.059 8.655 12.773 1.00 97.88 275 ILE A N 1
ATOM 2267 C CA . ILE A 1 275 ? -1.069 7.792 13.157 1.00 97.88 275 ILE A CA 1
ATOM 2268 C C . ILE A 1 275 ? -2.343 8.200 12.404 1.00 97.88 275 ILE A C 1
ATOM 2270 O O . ILE A 1 275 ? -3.035 7.343 11.856 1.00 97.88 275 ILE A O 1
ATOM 2274 N N . LEU A 1 276 ? -2.622 9.504 12.281 1.00 97.94 276 LEU A N 1
ATOM 2275 C CA . LEU A 1 276 ? -3.744 9.996 11.472 1.00 97.94 276 LEU A CA 1
ATOM 2276 C C . LEU A 1 276 ? -3.603 9.618 9.990 1.00 97.94 276 LEU A C 1
ATOM 2278 O O . LEU A 1 276 ? -4.598 9.293 9.342 1.00 97.94 276 LEU A O 1
ATOM 2282 N N . ALA A 1 277 ? -2.388 9.646 9.437 1.00 98.12 277 ALA A N 1
ATOM 2283 C CA . ALA A 1 277 ? -2.129 9.171 8.080 1.00 98.12 277 ALA A CA 1
ATOM 2284 C C . ALA A 1 277 ? -2.363 7.654 7.945 1.00 98.12 277 ALA A C 1
ATOM 2286 O O . ALA A 1 277 ? -2.997 7.234 6.979 1.00 98.12 277 ALA A O 1
ATOM 2287 N N . GLY A 1 278 ? -1.940 6.852 8.927 1.00 98.12 278 GLY A N 1
ATOM 2288 C CA . GLY A 1 278 ? -2.195 5.410 8.973 1.00 98.12 278 GLY A CA 1
ATOM 2289 C C . GLY A 1 278 ? -3.686 5.081 9.010 1.00 98.12 278 GLY A C 1
ATOM 2290 O O . GLY A 1 278 ? -4.165 4.288 8.203 1.00 98.12 278 GLY A O 1
ATOM 2291 N N . LEU A 1 279 ? -4.457 5.773 9.854 1.00 97.75 279 LEU A N 1
ATOM 2292 C CA . LEU A 1 279 ? -5.918 5.639 9.905 1.00 97.75 279 LEU A CA 1
ATOM 2293 C C . LEU A 1 279 ? -6.578 5.979 8.561 1.00 97.75 279 LEU A C 1
ATOM 2295 O O . LEU A 1 279 ? -7.503 5.287 8.136 1.00 97.75 279 LEU A O 1
ATOM 2299 N N . LYS A 1 280 ? -6.092 7.016 7.862 1.00 97.69 280 LYS A N 1
ATOM 2300 C CA . LYS A 1 280 ? -6.583 7.385 6.521 1.00 97.69 280 LYS A CA 1
ATOM 2301 C C . LYS A 1 280 ? -6.279 6.311 5.479 1.00 97.69 280 LYS A C 1
ATOM 2303 O O . LYS A 1 280 ? -7.150 6.011 4.666 1.00 97.69 280 LYS A O 1
ATOM 2308 N N . ILE A 1 281 ? -5.075 5.738 5.504 1.00 97.31 281 ILE A N 1
ATOM 2309 C CA . ILE A 1 281 ? -4.672 4.641 4.613 1.00 97.31 281 ILE A CA 1
ATOM 2310 C C . ILE A 1 281 ? -5.552 3.408 4.855 1.00 97.31 281 ILE A C 1
ATOM 2312 O O . ILE A 1 281 ? -6.097 2.850 3.906 1.00 97.31 281 ILE A O 1
ATOM 2316 N N . CYS A 1 282 ? -5.793 3.056 6.120 1.00 97.12 282 CYS A N 1
ATOM 2317 C CA . CYS A 1 282 ? -6.691 1.966 6.511 1.00 97.12 282 CYS A CA 1
ATOM 2318 C C . CYS A 1 282 ? -8.186 2.320 6.411 1.00 97.12 282 CYS A C 1
ATOM 2320 O O . CYS A 1 282 ? -9.022 1.550 6.876 1.00 97.12 282 CYS A O 1
ATOM 2322 N N . ARG A 1 283 ? -8.540 3.478 5.834 1.00 96.62 283 ARG A N 1
ATOM 2323 C CA . ARG A 1 283 ? -9.923 3.944 5.619 1.00 96.62 283 ARG A CA 1
ATOM 2324 C C . ARG A 1 283 ? -10.806 3.951 6.877 1.00 96.62 283 ARG A C 1
ATOM 2326 O O . ARG A 1 283 ? -11.997 3.667 6.800 1.00 96.62 283 ARG A O 1
ATOM 2333 N N . GLN A 1 284 ? -10.234 4.313 8.024 1.00 96.06 284 GLN A N 1
ATOM 2334 C CA . GLN A 1 284 ? -10.928 4.388 9.315 1.00 96.06 284 GLN A CA 1
ATOM 2335 C C . GLN A 1 284 ? -11.732 5.692 9.469 1.00 96.06 284 GLN A C 1
ATOM 2337 O O . GLN A 1 284 ? -11.471 6.502 10.362 1.00 96.06 284 GLN A O 1
ATOM 2342 N N . THR A 1 285 ? -12.685 5.930 8.567 1.00 92.19 285 THR A N 1
ATOM 2343 C CA . THR A 1 285 ? -13.479 7.166 8.500 1.00 92.19 285 THR A CA 1
ATOM 2344 C C . THR A 1 285 ? -14.227 7.442 9.803 1.00 92.19 285 THR A C 1
ATOM 2346 O O . THR A 1 285 ? -14.152 8.558 10.309 1.00 92.19 285 THR A O 1
ATOM 2349 N N . LYS A 1 286 ? -14.867 6.436 10.416 1.00 90.38 286 LYS A N 1
ATOM 2350 C CA . LYS A 1 286 ? -15.612 6.626 11.677 1.00 90.38 286 LYS A CA 1
ATOM 2351 C C . LYS A 1 286 ? -14.723 7.035 12.842 1.00 90.38 286 LYS A C 1
ATOM 2353 O O . LYS A 1 286 ? -15.113 7.883 13.644 1.00 90.38 286 LYS A O 1
ATOM 2358 N N . LEU A 1 287 ? -13.541 6.424 12.953 1.00 90.25 287 LEU A N 1
ATOM 2359 C CA . LEU A 1 287 ? -12.577 6.795 13.989 1.00 90.25 287 LEU A CA 1
ATOM 2360 C C . LEU A 1 287 ? -12.084 8.225 13.761 1.00 90.25 287 LEU A C 1
ATOM 2362 O O . LEU A 1 287 ? -12.049 9.003 14.706 1.00 90.25 287 LEU A O 1
ATOM 2366 N N . LEU A 1 288 ? -11.776 8.587 12.512 1.00 93.19 288 LEU A N 1
ATOM 2367 C CA . LEU A 1 288 ? -11.307 9.925 12.148 1.00 93.19 288 LEU A CA 1
ATOM 2368 C C . LEU A 1 288 ? -12.350 11.022 12.392 1.00 93.19 288 LEU A C 1
ATOM 2370 O O . LEU A 1 288 ? -11.989 12.083 12.883 1.00 93.19 288 LEU A O 1
ATOM 2374 N N . GLU A 1 289 ? -13.622 10.782 12.075 1.00 91.88 289 GLU A N 1
ATOM 2375 C CA . GLU A 1 289 ? -14.717 11.738 12.314 1.00 91.88 289 GLU A CA 1
ATOM 2376 C C . GLU A 1 289 ? -15.025 11.937 13.804 1.00 91.88 289 GLU A C 1
ATOM 2378 O O . GLU A 1 289 ? -15.627 12.937 14.188 1.00 91.88 289 GLU A O 1
ATOM 2383 N N . SER A 1 290 ? -14.628 10.980 14.644 1.00 89.56 290 SER A N 1
ATOM 2384 C CA . SER A 1 290 ? -14.906 10.998 16.080 1.00 89.56 290 SER A CA 1
ATOM 2385 C C . SER A 1 290 ? -13.813 11.680 16.913 1.00 89.56 290 SER A C 1
ATOM 2387 O O . SER A 1 290 ? -14.008 11.813 18.126 1.00 89.56 290 SER A O 1
ATOM 2389 N N . LEU A 1 291 ? -12.682 12.060 16.305 1.00 87.62 291 LEU A N 1
ATOM 2390 C CA . LEU A 1 291 ? -11.532 12.723 16.937 1.00 87.62 291 LEU A CA 1
ATOM 2391 C C . LEU A 1 291 ? -11.681 14.244 16.964 1.00 87.62 291 LEU A C 1
ATOM 2393 O O . LEU A 1 291 ? -11.471 14.795 18.066 1.00 87.62 291 LEU A O 1
#